Protein AF-0000000066927387 (afdb_homodimer)

Sequence (376 aa):
MTSPAILLDEISKIKARLKNVETTVVNESGNAKDNEKKREGFVVDLKPDLEVAKITDYIFIGSQDVAMNECLLKMNNITHIINVSIDVPNYFPDDFVYLKMKMYDRPDTNLNDYIPFINNFINEAIKTFKNPRIFIHCNAGISRSVSVTIAYLILCCGMSYNEAYEKVKGARKHSRPNDGFLNQLKSLMTSPAILLDEISKIKARLKNVETTVVNESGNAKDNEKKREGFVVDLKPDLEVAKITDYIFIGSQDVAMNECLLKMNNITHIINVSIDVPNYFPDDFVYLKMKMYDRPDTNLNDYIPFINNFINEAIKTFKNPRIFIHCNAGISRSVSVTIAYLILCCGMSYNEAYEKVKGARKHSRPNDGFLNQLKSL

Foldseek 3Di:
DPDPVVVVVVVVVVVVPPPCPPPVPVDPDPPPPPCPVPDDPDPPVPDQWCDFFDLDQAETEFALSVQQPPVSCVVSPAAEEEEQEDPRDNNCPPRHHYDYDDFDQDLPTDCVVPQVVVLVVVVVQVVPPPRHHYYYYYHGRAANSLLSQLLNCCPPVVDASVRSNCSSCVRPVNHDHPPSSSVNSNVD/DPDPVVVVVVVVVVVVPPPCPPPVPVDPDPPPPPPPVPDDPDPPVPDQWCDFFDLDQAETEFALSVQQPPVSCVVSPAAEEEEQEDPRDNNCPPRHHYDYDDFDQDLPTDCVVPLVVVLVVVVVQVVPPPRHHYYYYYHGRAANSLLSQLLNCCPPVVDQSVRSNCSSCVRPVNHDHDPSSSVNSNVD

Organism: Strongyloides stercoralis (NCBI:txid6248)

InterPro domains:
  IPR000340 Dual specificity phosphatase, catalytic domain [PF00782] (59-186)
  IPR000387 Tyrosine-specific protein phosphatases domain [PS50056] (112-172)
  IPR020420 Atypical dual specificity phosphatase, subfamily B [PR01910] (54-70)
  IPR020420 Atypical dual specificity phosphatase, subfamily B [PR01910] (73-87)
  IPR020420 Atypical dual specificity phosphatase, subfamily B [PR01910] (98-107)
  IPR020422 Dual specificity protein phosphatase domain [PS50054] (51-188)
  IPR020422 Dual specificity protein phosphatase domain [SM00195] (51-188)
  IPR029021 Protein-tyrosine phosphatase-like [G3DSA:3.90.190.10] (45-188)
  IPR029021 Protein-tyrosine phosphatase-like [SSF52799] (48-186)

Nearest PDB structures (foldseek):
  4y2e-assembly2_B  TM=9.305E-01  e=3.204E-14  Homo sapiens
  2oud-assembly1_A  TM=9.429E-01  e=9.598E-14  Homo sapiens
  7y4e-assembly2_B  TM=9.341E-01  e=4.235E-13  Homo sapiens
  1zzw-assembly2_B  TM=9.172E-01  e=1.716E-13  Homo sapiens
  2hxp-assembly1_A  TM=9.166E-01  e=4.818E-13  Homo sapiens

Radius of gyration: 23.91 Å; Cα contacts (8 Å, |Δi|>4): 550; chains: 2; bounding box: 62×72×72 Å

pLDDT: mean 82.97, std 27.25, range [26.53, 99.0]

Solvent-accessible surface area (backbone atoms only — not comparable to full-atom values): 21218 Å² total; per-residue (Å²): 132,85,60,77,64,62,59,54,55,54,54,51,55,55,58,63,64,54,68,72,74,68,74,70,77,76,65,84,73,73,73,75,61,81,67,69,78,74,58,78,94,58,78,73,73,82,63,83,50,70,56,75,24,60,67,50,95,38,39,29,39,22,15,40,57,35,63,68,29,64,67,64,38,53,74,66,50,48,44,32,36,39,40,35,23,67,93,63,72,76,73,54,50,69,75,31,38,36,40,32,37,56,44,73,94,47,51,82,50,64,61,78,82,46,44,62,62,51,46,52,51,51,53,46,40,57,72,73,37,96,73,43,19,34,37,30,21,13,64,72,34,26,25,56,28,46,44,53,50,34,48,38,35,29,76,75,67,68,35,50,56,68,58,28,48,50,49,43,32,71,47,33,75,72,48,50,48,47,71,33,47,45,54,54,48,66,68,103,133,86,62,77,65,63,61,54,53,53,56,51,56,57,55,63,65,54,68,71,75,68,75,70,74,76,65,85,74,73,75,74,59,84,69,67,80,72,58,77,96,58,77,72,73,84,65,81,50,69,57,76,24,60,65,50,93,36,39,30,39,23,16,40,57,36,64,67,30,64,68,62,39,53,75,67,50,48,44,31,36,40,39,35,22,67,92,62,73,75,74,54,49,69,76,30,37,36,41,32,37,56,42,72,93,46,50,83,53,64,61,77,80,47,47,64,60,51,46,51,50,50,53,46,39,58,72,73,38,97,72,42,19,35,38,30,20,14,65,73,32,25,24,57,29,45,44,53,49,36,48,39,35,29,75,73,67,69,36,50,55,68,58,28,48,51,49,43,31,72,47,32,76,70,46,50,51,47,70,34,47,44,55,55,49,66,68,102

Structure (mmCIF, N/CA/C/O backbone):
data_AF-0000000066927387-model_v1
#
loop_
_entity.id
_entity.type
_entity.pdbx_description
1 polymer 'protein-serine/threonine phosphatase'
#
loop_
_atom_site.group_PDB
_atom_site.id
_atom_site.type_symbol
_atom_site.label_atom_id
_atom_site.label_alt_id
_atom_site.label_comp_id
_atom_site.label_asym_id
_atom_site.label_entity_id
_atom_site.label_seq_id
_atom_site.pdbx_PDB_ins_code
_atom_site.Cartn_x
_atom_site.Cartn_y
_atom_site.Cartn_z
_atom_site.occupancy
_atom_site.B_iso_or_equiv
_atom_site.auth_seq_id
_atom_site.auth_comp_id
_atom_site.auth_asym_id
_atom_site.auth_atom_id
_atom_site.pdbx_PDB_model_num
ATOM 1 N N . MET A 1 1 ? 33.219 -15.789 10.297 1 28.59 1 MET A N 1
ATOM 2 C CA . MET A 1 1 ? 32.688 -17.125 10.547 1 28.59 1 MET A CA 1
ATOM 3 C C . MET A 1 1 ? 31.578 -17.094 11.586 1 28.59 1 MET A C 1
ATOM 5 O O . MET A 1 1 ? 31.844 -17.016 12.781 1 28.59 1 MET A O 1
ATOM 9 N N . THR A 1 2 ? 30.562 -16.25 11.352 1 36.66 2 THR A N 1
ATOM 10 C CA . THR A 1 2 ? 29.438 -16.016 12.258 1 36.66 2 THR A CA 1
ATOM 11 C C . THR A 1 2 ? 28.734 -17.328 12.602 1 36.66 2 THR A C 1
ATOM 13 O O . THR A 1 2 ? 28.344 -18.094 11.711 1 36.66 2 THR A O 1
ATOM 16 N N . SER A 1 3 ? 28.938 -17.828 13.789 1 40.97 3 SER A N 1
ATOM 17 C CA . SER A 1 3 ? 28.75 -19.188 14.289 1 40.97 3 SER A CA 1
ATOM 18 C C . SER A 1 3 ? 27.297 -19.625 14.227 1 40.97 3 SER A C 1
ATOM 20 O O . SER A 1 3 ? 26.391 -18.797 14.438 1 40.97 3 SER A O 1
ATOM 22 N N . PRO A 1 4 ? 26.984 -20.812 13.594 1 43.34 4 PRO A N 1
ATOM 23 C CA . PRO A 1 4 ? 25.703 -21.516 13.5 1 43.34 4 PRO A CA 1
ATOM 24 C C . PRO A 1 4 ? 24.938 -21.531 14.82 1 43.34 4 PRO A C 1
ATOM 26 O O . PRO A 1 4 ? 23.75 -21.859 14.844 1 43.34 4 PRO A O 1
ATOM 29 N N . ALA A 1 5 ? 25.625 -21.109 15.961 1 45.31 5 ALA A N 1
ATOM 30 C CA . ALA A 1 5 ? 25.031 -21.281 17.297 1 45.31 5 ALA A CA 1
ATOM 31 C C . ALA A 1 5 ? 23.984 -20.203 17.578 1 45.31 5 ALA A C 1
ATOM 33 O O . ALA A 1 5 ? 22.984 -20.469 18.234 1 45.31 5 ALA A O 1
ATOM 34 N N . ILE A 1 6 ? 24.172 -19.016 17.047 1 44.34 6 ILE A N 1
ATOM 35 C CA . ILE A 1 6 ? 23.281 -17.906 17.359 1 44.34 6 ILE A CA 1
ATOM 36 C C . ILE A 1 6 ? 21.938 -18.094 16.641 1 44.34 6 ILE A C 1
ATOM 38 O O . ILE A 1 6 ? 20.891 -17.797 17.203 1 44.34 6 ILE A O 1
ATOM 42 N N . LEU A 1 7 ? 21.969 -18.734 15.453 1 44.75 7 LEU A N 1
ATOM 43 C CA . LEU A 1 7 ? 20.734 -18.938 14.703 1 44.75 7 LEU A CA 1
ATOM 44 C C 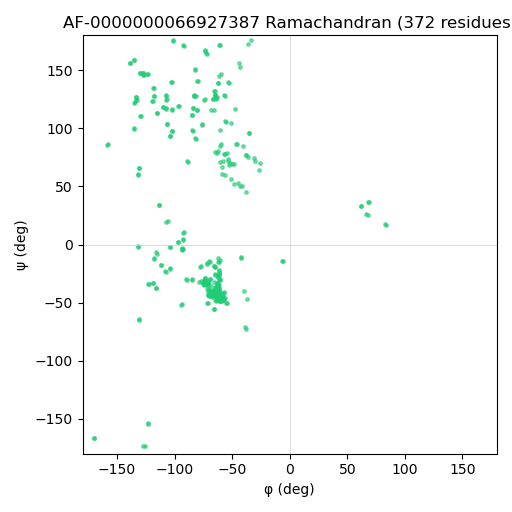. LEU A 1 7 ? 19.844 -19.969 15.375 1 44.75 7 LEU A C 1
ATOM 46 O O . LEU A 1 7 ? 18.625 -19.797 15.461 1 44.75 7 LEU A O 1
ATOM 50 N N . LEU A 1 8 ? 20.484 -20.953 16.016 1 45.84 8 LEU A N 1
ATOM 51 C CA . LEU A 1 8 ? 19.719 -22.016 16.656 1 45.84 8 LEU A CA 1
ATOM 52 C C . LEU A 1 8 ? 19 -21.516 17.906 1 45.84 8 LEU A C 1
ATOM 54 O O . LEU A 1 8 ? 17.859 -21.875 18.156 1 45.84 8 LEU A O 1
ATOM 58 N N . ASP A 1 9 ? 19.672 -20.531 18.562 1 44.88 9 ASP A N 1
ATOM 59 C CA . ASP A 1 9 ? 19.078 -20 19.797 1 44.88 9 ASP A CA 1
ATOM 60 C C . ASP A 1 9 ? 17.859 -19.141 19.484 1 44.88 9 ASP A C 1
ATOM 62 O O . ASP A 1 9 ? 16.859 -19.203 20.219 1 44.88 9 ASP A O 1
ATOM 66 N N . GLU A 1 10 ? 17.891 -18.453 18.359 1 42.41 10 GLU A N 1
ATOM 67 C CA . GLU A 1 10 ? 16.766 -17.578 18.031 1 42.41 10 GLU A CA 1
ATOM 68 C C . GLU A 1 10 ? 15.547 -18.391 17.578 1 42.41 10 GLU A C 1
ATOM 70 O O . GLU A 1 10 ? 14.414 -18.062 17.938 1 42.41 10 GLU A O 1
ATOM 75 N N . ILE A 1 11 ? 15.766 -19.531 16.875 1 43 11 ILE A N 1
ATOM 76 C CA . ILE A 1 11 ? 14.672 -20.422 16.484 1 43 11 ILE A CA 1
ATOM 77 C C . ILE A 1 11 ? 14.039 -21.031 17.734 1 43 11 ILE A C 1
ATOM 79 O O . ILE A 1 11 ? 12.812 -21.125 17.828 1 43 11 ILE A O 1
ATOM 83 N N . SER A 1 12 ? 14.836 -21.25 18.781 1 41.22 12 SER A N 1
ATOM 84 C CA . SER A 1 12 ? 14.297 -21.859 19.984 1 41.22 12 SER A CA 1
ATOM 85 C C . SER A 1 12 ? 13.383 -20.906 20.734 1 41.22 12 SER A C 1
ATOM 87 O O . SER A 1 12 ? 12.352 -21.312 21.281 1 41.22 12 SER A O 1
ATOM 89 N N . LYS A 1 13 ? 13.688 -19.562 20.734 1 41.94 13 LYS A N 1
ATOM 90 C CA . LYS A 1 13 ? 12.859 -18.609 21.469 1 41.94 13 LYS A CA 1
ATOM 91 C C . LYS A 1 13 ? 11.516 -18.406 20.766 1 41.94 13 LYS A C 1
ATOM 93 O O . LYS A 1 13 ? 10.5 -18.203 21.438 1 41.94 13 LYS A O 1
ATOM 98 N N . ILE A 1 14 ? 11.531 -18.5 19.453 1 37.25 14 ILE A N 1
ATOM 99 C CA . ILE A 1 14 ? 10.281 -18.344 18.719 1 37.25 14 ILE A CA 1
ATOM 100 C C . ILE A 1 14 ? 9.398 -19.562 18.938 1 37.25 14 ILE A C 1
ATOM 102 O O . ILE A 1 14 ? 8.188 -19.438 19.141 1 37.25 14 ILE A O 1
ATOM 106 N N . LYS A 1 15 ? 10.031 -20.703 18.984 1 39.28 15 LYS A N 1
ATOM 107 C CA . LYS A 1 15 ? 9.25 -21.891 19.281 1 39.28 15 LYS A CA 1
ATOM 108 C C . LYS A 1 15 ? 8.602 -21.812 20.656 1 39.28 15 LYS A C 1
ATOM 110 O O . LYS A 1 15 ? 7.48 -22.297 20.844 1 39.28 15 LYS A O 1
ATOM 115 N N . ALA A 1 16 ? 9.328 -21.094 21.516 1 35.66 16 ALA A N 1
ATOM 116 C CA . ALA A 1 16 ? 8.82 -21.047 22.891 1 35.66 16 ALA A CA 1
ATOM 117 C C . ALA A 1 16 ? 7.559 -20.203 22.984 1 35.66 16 ALA A C 1
ATOM 119 O O . ALA A 1 16 ? 6.738 -20.391 23.891 1 35.66 16 ALA A O 1
ATOM 120 N N . ARG A 1 17 ? 7.551 -19.188 22.141 1 33.97 17 ARG A N 1
ATOM 121 C CA . ARG A 1 17 ? 6.395 -18.312 22.297 1 33.97 17 ARG A CA 1
ATOM 122 C C . ARG A 1 17 ? 5.152 -18.922 21.656 1 33.97 17 ARG A C 1
ATOM 124 O O . ARG A 1 17 ? 4.066 -18.344 21.734 1 33.97 17 ARG A O 1
ATOM 131 N N . LEU A 1 18 ? 5.418 -19.891 20.734 1 32.28 18 LEU A N 1
ATOM 132 C CA . LEU A 1 18 ? 4.207 -20.531 20.203 1 32.28 18 LEU A CA 1
ATOM 133 C C . LEU A 1 18 ? 3.453 -21.25 21.312 1 32.28 18 LEU A C 1
ATOM 135 O O . LEU A 1 18 ? 3.969 -22.203 21.891 1 32.28 18 LEU A O 1
ATOM 139 N N . LYS A 1 19 ? 2.74 -20.406 22.047 1 30.56 19 LYS A N 1
ATOM 140 C CA . LYS A 1 19 ? 1.803 -20.938 23.031 1 30.56 19 LYS A CA 1
ATOM 141 C C . LYS A 1 19 ? 0.975 -22.078 22.438 1 30.56 19 LYS A C 1
ATOM 143 O O . LYS A 1 19 ? 0.314 -21.906 21.422 1 30.56 19 LYS A O 1
ATOM 148 N N . ASN A 1 20 ? 1.55 -23.281 22.531 1 28.03 20 ASN A N 1
ATOM 149 C CA . ASN A 1 20 ? 0.694 -24.438 22.281 1 28.03 20 ASN A CA 1
ATOM 150 C C . ASN A 1 20 ? -0.613 -24.344 23.062 1 28.03 20 ASN A C 1
ATOM 152 O O . ASN A 1 20 ? -0.605 -24.359 24.297 1 28.03 20 ASN A O 1
ATOM 156 N N . VAL A 1 21 ? -1.431 -23.438 22.672 1 28.47 21 VAL A N 1
ATOM 157 C CA . VAL A 1 21 ? -2.729 -23.562 23.328 1 28.47 21 VAL A CA 1
ATOM 158 C C . VAL A 1 21 ? -3.256 -24.984 23.141 1 28.47 21 VAL A C 1
ATOM 160 O O . VAL A 1 21 ? -3.479 -25.438 22 1 28.47 21 VAL A O 1
ATOM 163 N N . GLU A 1 22 ? -2.588 -25.812 23.859 1 26.92 22 GLU A N 1
ATOM 164 C CA . GLU A 1 22 ? -3.061 -27.188 23.938 1 26.92 22 GLU A CA 1
ATOM 165 C C . GLU A 1 22 ? -4.531 -27.25 24.328 1 26.92 22 GLU A C 1
ATOM 167 O O . GLU A 1 22 ? -4.895 -26.812 25.422 1 26.92 22 GLU A O 1
ATOM 172 N N . THR A 1 23 ? -5.344 -26.828 23.375 1 26.83 23 THR A N 1
ATOM 173 C CA . THR A 1 23 ? -6.742 -27.094 23.688 1 26.83 23 THR A CA 1
ATOM 174 C C . THR A 1 23 ? -6.969 -28.578 23.922 1 26.83 23 THR A C 1
ATOM 176 O O . THR A 1 23 ? -6.754 -29.391 23.016 1 26.83 23 THR A O 1
ATOM 179 N N . THR A 1 24 ? -6.562 -28.922 25.109 1 27.89 24 THR A N 1
ATOM 180 C CA . THR A 1 24 ? -6.75 -30.312 25.547 1 27.89 24 THR A CA 1
ATOM 181 C C . THR A 1 24 ? -8.234 -30.672 25.562 1 27.89 24 THR A C 1
ATOM 183 O O . THR A 1 24 ? -9.008 -30.094 26.328 1 27.89 24 THR A O 1
ATOM 186 N N . VAL A 1 25 ? -8.891 -30.812 24.391 1 29.06 25 VAL A N 1
ATOM 187 C CA . VAL A 1 25 ? -10.219 -31.391 24.5 1 29.06 25 VAL A CA 1
ATOM 188 C C . VAL A 1 25 ? -10.117 -32.781 25.094 1 29.06 25 VAL A C 1
ATOM 190 O O . VAL A 1 25 ? -9.414 -33.656 24.562 1 29.06 25 VAL A O 1
ATOM 193 N N . VAL A 1 26 ? -10.094 -32.781 26.359 1 29.39 26 VAL A N 1
ATOM 194 C CA . VAL A 1 26 ? -10.086 -34 27.141 1 29.39 26 VAL A CA 1
ATOM 195 C C . VAL A 1 26 ? -11.328 -34.844 26.828 1 29.39 26 VAL A C 1
ATOM 197 O O . VAL A 1 26 ? -12.453 -34.406 27.109 1 29.39 26 VAL A O 1
ATOM 200 N N . ASN A 1 27 ? -11.625 -35.344 25.609 1 29.14 27 ASN A N 1
ATOM 201 C CA . ASN A 1 27 ? -12.742 -36.281 25.609 1 29.14 27 ASN A CA 1
ATOM 202 C C . ASN A 1 27 ? -12.445 -37.5 26.469 1 29.14 27 ASN A C 1
ATOM 204 O O . ASN A 1 27 ? -11.297 -37.75 26.828 1 29.14 27 ASN A O 1
ATOM 208 N N . GLU A 1 28 ? -13.555 -38.125 27.219 1 30.91 28 GLU A N 1
ATOM 209 C CA . GLU A 1 28 ? -13.547 -39.281 28.062 1 30.91 28 GLU A CA 1
ATOM 210 C C . GLU A 1 28 ? -12.625 -40.375 27.5 1 30.91 28 GLU A C 1
ATOM 212 O O . GLU A 1 28 ? -11.945 -41.062 28.266 1 30.91 28 GLU A O 1
ATOM 217 N N . SER A 1 29 ? -13.086 -41 26.438 1 30.72 29 SER A N 1
ATOM 218 C CA . SER A 1 29 ? -12.445 -42.281 26.094 1 30.72 29 SER A CA 1
ATOM 219 C C . SER A 1 29 ? -10.992 -42.062 25.688 1 30.72 29 SER A C 1
ATOM 221 O O . SER A 1 29 ? -10.648 -41.031 25.094 1 30.72 29 SER A O 1
ATOM 223 N N . GLY A 1 30 ? -10.023 -42.594 26.438 1 29.92 30 GLY A N 1
ATOM 224 C CA . GLY A 1 30 ? -8.578 -42.5 26.562 1 29.92 30 GLY A CA 1
ATOM 225 C C . GLY A 1 30 ? -7.883 -42.406 25.219 1 29.92 30 GLY A C 1
ATOM 226 O O . GLY A 1 30 ? -6.652 -42.312 25.156 1 29.92 30 GLY A O 1
ATOM 227 N N . ASN A 1 31 ? -8.391 -43.188 24.25 1 29.53 31 ASN A N 1
ATOM 228 C CA . ASN A 1 31 ? -7.438 -43.312 23.156 1 29.53 31 ASN A CA 1
ATOM 229 C C . ASN A 1 31 ? -7.109 -41.969 22.516 1 29.53 31 ASN A C 1
ATOM 231 O O . ASN A 1 31 ? -8.008 -41.188 22.234 1 29.53 31 ASN A O 1
ATOM 235 N N . ALA A 1 32 ? -5.965 -41.469 22.969 1 30.97 32 ALA A N 1
ATOM 236 C CA . ALA A 1 32 ? -5.34 -40.25 22.469 1 30.97 32 ALA A CA 1
ATOM 237 C C . ALA A 1 32 ? -5.508 -40.125 20.953 1 30.97 32 ALA A C 1
ATOM 239 O O . ALA A 1 32 ? -4.852 -40.875 20.203 1 30.97 32 ALA A O 1
ATOM 240 N N . LYS A 1 33 ? -6.727 -40.375 20.438 1 29.06 33 LYS A N 1
ATOM 241 C CA . LYS A 1 33 ? -6.66 -40.219 18.984 1 29.06 33 LYS A CA 1
ATOM 242 C C . LYS A 1 33 ? -6.027 -38.875 18.609 1 29.06 33 LYS A C 1
ATOM 244 O O . LYS A 1 33 ? -6.254 -37.875 19.281 1 29.06 33 LYS A O 1
ATOM 249 N N . ASP A 1 34 ? -4.727 -39 18.156 1 32.84 34 ASP A N 1
ATOM 250 C CA . ASP A 1 34 ? -4.051 -37.906 17.469 1 32.84 34 ASP A CA 1
ATOM 251 C C . ASP A 1 34 ? -5.055 -37 16.766 1 32.84 34 ASP A C 1
ATOM 253 O O . ASP A 1 34 ? -5.727 -37.438 15.82 1 32.84 34 ASP A O 1
ATOM 257 N N . ASN A 1 35 ? -5.871 -36.375 17.562 1 31.08 35 ASN A N 1
ATOM 258 C CA . ASN A 1 35 ? -6.887 -35.438 17.047 1 31.08 35 ASN A CA 1
ATOM 259 C C . ASN A 1 35 ? -6.277 -34.406 16.109 1 31.08 35 ASN A C 1
ATOM 261 O O . ASN A 1 35 ? -5.672 -33.438 16.578 1 31.08 35 ASN A O 1
ATOM 265 N N . GLU A 1 36 ? -5.605 -34.906 15.055 1 31.47 36 GLU A N 1
ATOM 266 C CA . GLU A 1 36 ? -5.551 -33.938 13.977 1 31.47 36 GLU A CA 1
ATOM 267 C C . GLU A 1 36 ? -6.863 -33.156 13.867 1 31.47 36 GLU A C 1
ATOM 269 O O . GLU A 1 36 ? -7.93 -33.75 13.703 1 31.47 36 GLU A O 1
ATOM 274 N N . LYS A 1 37 ? -7.156 -32.219 14.672 1 31.06 37 LYS A N 1
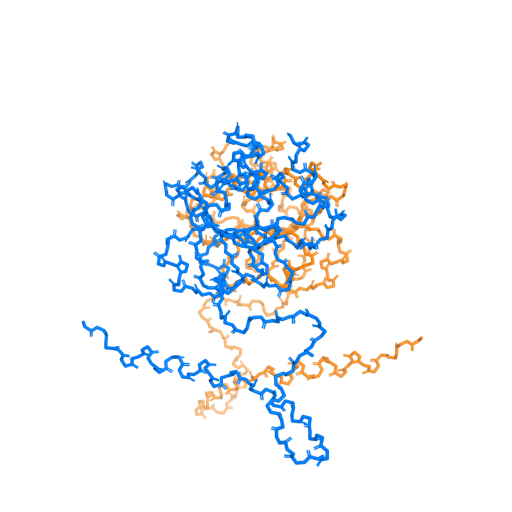ATOM 275 C CA . LYS A 1 37 ? -8.32 -31.344 14.508 1 31.06 37 LYS A CA 1
ATOM 276 C C . LYS A 1 37 ? -8.672 -31.172 13.031 1 31.06 37 LYS A C 1
ATOM 278 O O . LYS A 1 37 ? -7.883 -30.609 12.266 1 31.06 37 LYS A O 1
ATOM 283 N N . LYS A 1 38 ? -9.211 -32.156 12.367 1 29.36 38 LYS A N 1
ATOM 284 C CA . LYS A 1 38 ? -10.016 -31.984 11.156 1 29.36 38 LYS A CA 1
ATOM 285 C C . LYS A 1 38 ? -10.953 -30.781 11.297 1 29.36 38 LYS A C 1
ATOM 287 O O . LYS A 1 38 ? -12.047 -30.906 11.852 1 29.36 38 LYS A O 1
ATOM 292 N N . ARG A 1 39 ? -10.75 -29.594 11.641 1 33.72 39 ARG A N 1
ATOM 293 C CA . ARG A 1 39 ? -11.758 -28.562 11.414 1 33.72 39 ARG A CA 1
ATOM 294 C C . ARG A 1 39 ? -12.492 -28.797 10.094 1 33.72 39 ARG A C 1
ATOM 296 O O . ARG A 1 39 ? -12.008 -29.531 9.227 1 33.72 39 ARG A O 1
ATOM 303 N N . GLU A 1 40 ? -13.656 -28.016 9.703 1 33.81 40 GLU A N 1
ATOM 304 C CA . GLU A 1 40 ? -14.5 -28.359 8.555 1 33.81 40 GLU A CA 1
ATOM 305 C C . GLU A 1 40 ? -13.664 -28.734 7.344 1 33.81 40 GLU A C 1
ATOM 307 O O . GLU A 1 40 ? -12.492 -28.344 7.242 1 33.81 40 GLU A O 1
ATOM 312 N N . GLY A 1 41 ? -13.922 -29.469 6.285 1 35.09 41 GLY A N 1
ATOM 313 C CA . GLY A 1 41 ? -13.531 -30.016 4.992 1 35.09 41 GLY A CA 1
ATOM 314 C C . GLY A 1 41 ? -12.211 -29.469 4.488 1 35.09 41 GLY A C 1
ATOM 315 O O . GLY A 1 41 ? -11.883 -29.594 3.307 1 35.09 41 GLY A O 1
ATOM 316 N N . PHE A 1 42 ? -11.734 -28.391 5.098 1 38.72 42 PHE A N 1
ATOM 317 C CA . PHE A 1 42 ? -10.492 -27.875 4.539 1 38.72 42 PHE A CA 1
ATOM 318 C C . PHE A 1 42 ? -9.297 -28.656 5.074 1 38.72 42 PHE A C 1
ATOM 320 O O . PHE A 1 42 ? -9.172 -28.844 6.285 1 38.72 42 PHE A O 1
ATOM 327 N N . VAL A 1 43 ? -8.836 -29.641 4.531 1 36.12 43 VAL A N 1
ATOM 328 C CA . VAL A 1 43 ? -7.5 -30.188 4.719 1 36.12 43 VAL A CA 1
ATOM 329 C C . VAL A 1 43 ? -6.484 -29.062 4.863 1 36.12 43 VAL A C 1
ATOM 331 O O . VAL A 1 43 ? -6.254 -28.297 3.92 1 36.12 43 VAL A O 1
ATOM 334 N N . VAL A 1 44 ? -6.457 -28.469 6.023 1 44.28 44 VAL A N 1
ATOM 335 C CA . VAL A 1 44 ? -5.336 -27.547 6.215 1 44.28 44 VAL A CA 1
ATOM 336 C C . VAL A 1 44 ? -4.02 -28.281 6 1 44.28 44 VAL A C 1
ATOM 338 O O . VAL A 1 44 ? -3.746 -29.281 6.668 1 44.28 44 VAL A O 1
ATOM 341 N N . ASP A 1 45 ? -3.539 -28.578 4.828 1 48.5 45 ASP A N 1
ATOM 342 C CA . ASP A 1 45 ? -2.166 -29.016 4.59 1 48.5 45 ASP A CA 1
ATOM 343 C C . ASP A 1 45 ? -1.193 -28.312 5.531 1 48.5 45 ASP A C 1
ATOM 345 O O . ASP A 1 45 ? -1.06 -27.078 5.496 1 48.5 45 ASP A O 1
ATOM 349 N N . LEU A 1 46 ? -0.818 -28.953 6.684 1 61.28 46 LEU A N 1
ATOM 350 C CA . LEU A 1 46 ? 0.015 -28.484 7.785 1 61.28 46 LEU A CA 1
ATOM 351 C C . LEU A 1 46 ? 1.429 -28.172 7.305 1 61.28 46 LEU A C 1
ATOM 353 O O . LEU A 1 46 ? 2.258 -27.672 8.078 1 61.28 46 LEU A O 1
ATOM 357 N N . LYS A 1 47 ? 1.804 -28.562 6.082 1 80.31 47 LYS A N 1
ATOM 358 C CA . LYS A 1 47 ? 3.17 -28.219 5.703 1 80.31 47 LYS A CA 1
ATOM 359 C C . LYS A 1 47 ? 3.248 -26.781 5.188 1 80.31 47 LYS A C 1
ATOM 361 O O . LYS A 1 47 ? 2.436 -26.375 4.359 1 80.31 47 LYS A O 1
ATOM 366 N N . PRO A 1 48 ? 4.191 -26.125 5.809 1 91.81 48 PRO A N 1
ATOM 367 C CA . PRO A 1 48 ? 4.344 -24.75 5.32 1 91.81 48 PRO A CA 1
ATOM 368 C C . PRO A 1 48 ? 4.625 -24.688 3.82 1 91.81 48 PRO A C 1
ATOM 370 O O . PRO A 1 48 ? 5.332 -25.531 3.285 1 91.81 48 PRO A O 1
ATOM 373 N N . ASP A 1 49 ? 3.896 -23.906 3.053 1 97.06 49 ASP A N 1
ATOM 374 C CA . ASP A 1 49 ? 4.16 -23.609 1.647 1 97.06 49 ASP A CA 1
ATOM 375 C C . ASP A 1 49 ? 5.156 -22.469 1.503 1 97.06 49 ASP A C 1
ATOM 377 O O . ASP A 1 49 ? 4.777 -21.297 1.573 1 97.06 49 ASP A O 1
ATOM 381 N N . LEU A 1 50 ? 6.398 -22.75 1.284 1 97.25 50 LEU A N 1
ATOM 382 C CA . LEU A 1 50 ? 7.453 -21.75 1.24 1 97.25 50 LEU A CA 1
ATOM 383 C C . LEU A 1 50 ? 7.934 -21.516 -0.19 1 97.25 50 LEU A C 1
ATOM 385 O O . LEU A 1 50 ? 9.039 -21.016 -0.408 1 97.25 50 LEU A O 1
ATOM 389 N N . GLU A 1 51 ? 7.059 -21.922 -1.088 1 97.88 51 GLU A N 1
ATOM 390 C CA . GLU A 1 51 ? 7.41 -21.719 -2.49 1 97.88 51 GLU A CA 1
ATOM 391 C C . GLU A 1 51 ? 7.293 -20.25 -2.883 1 97.88 51 GLU A C 1
ATOM 393 O O . GLU A 1 51 ? 6.25 -19.625 -2.68 1 97.88 51 GLU A O 1
ATOM 398 N N . VAL A 1 52 ? 8.375 -19.719 -3.408 1 98.69 52 VAL A N 1
ATOM 399 C CA . VAL A 1 52 ? 8.383 -18.422 -4.062 1 98.69 52 VAL A CA 1
ATOM 400 C C . VAL A 1 52 ? 8.391 -18.594 -5.578 1 98.69 52 VAL A C 1
ATOM 402 O O . VAL A 1 52 ? 9.445 -18.812 -6.18 1 98.69 52 VAL A O 1
ATOM 405 N N . ALA A 1 53 ? 7.258 -18.516 -6.215 1 98.88 53 ALA A N 1
ATOM 406 C CA . ALA A 1 53 ? 7.133 -18.812 -7.641 1 98.88 53 ALA A CA 1
ATOM 407 C C . ALA A 1 53 ? 7.492 -17.594 -8.492 1 98.88 53 ALA A C 1
ATOM 409 O O . ALA A 1 53 ? 6.848 -16.547 -8.398 1 98.88 53 ALA A O 1
ATOM 410 N N . LYS A 1 54 ? 8.516 -17.734 -9.273 1 98.88 54 LYS A N 1
ATOM 411 C CA . LYS A 1 54 ? 8.922 -16.656 -10.18 1 98.88 54 LYS A 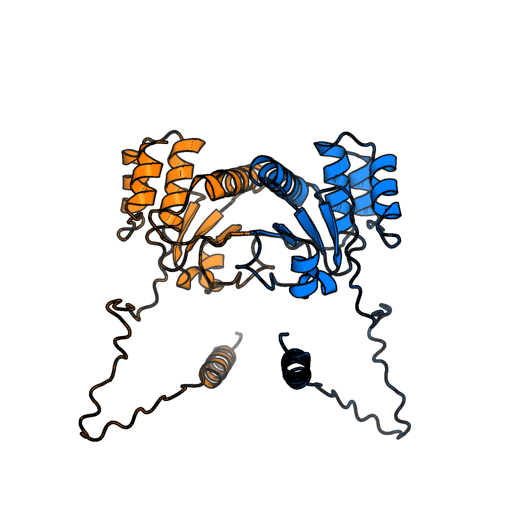CA 1
ATOM 412 C C . LYS A 1 54 ? 8.062 -16.656 -11.438 1 98.88 54 LYS A C 1
ATOM 414 O O . LYS A 1 54 ? 8.109 -17.609 -12.227 1 98.88 54 LYS A O 1
ATOM 419 N N . ILE A 1 55 ? 7.309 -15.633 -11.648 1 98.88 55 ILE A N 1
ATOM 420 C CA . ILE A 1 55 ? 6.438 -15.516 -12.812 1 98.88 55 ILE A CA 1
ATOM 421 C C . ILE A 1 55 ? 7.16 -14.75 -13.922 1 98.88 55 ILE A C 1
ATOM 423 O O . ILE A 1 55 ? 7.113 -15.148 -15.094 1 98.88 55 ILE A O 1
ATOM 427 N N . THR A 1 56 ? 7.664 -13.625 -13.586 1 98.56 56 THR A N 1
ATOM 428 C CA . THR A 1 56 ? 8.547 -12.812 -14.414 1 98.56 56 THR A CA 1
ATOM 429 C C . THR A 1 56 ? 9.836 -12.477 -13.664 1 98.56 56 THR A C 1
ATO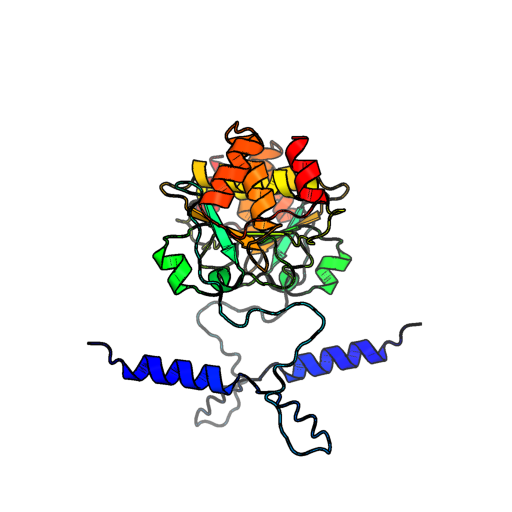M 431 O O . THR A 1 56 ? 10.031 -12.914 -12.531 1 98.56 56 THR A O 1
ATOM 434 N N . ASP A 1 57 ? 10.625 -11.648 -14.281 1 98 57 ASP A N 1
ATOM 435 C CA . ASP A 1 57 ? 11.875 -11.266 -13.625 1 98 57 ASP A CA 1
ATOM 436 C C . ASP A 1 57 ? 11.602 -10.383 -12.406 1 98 57 ASP A C 1
ATOM 438 O O . ASP A 1 57 ? 12.469 -10.211 -11.555 1 98 57 ASP A O 1
ATOM 442 N N . TYR A 1 58 ? 10.359 -9.859 -12.328 1 98.69 58 TYR A N 1
ATOM 443 C CA . TYR A 1 58 ? 10.125 -8.922 -11.234 1 98.69 58 TYR A CA 1
ATOM 444 C C . TYR A 1 58 ? 8.844 -9.266 -10.484 1 98.69 58 TYR A C 1
ATOM 446 O O . TYR A 1 58 ? 8.484 -8.586 -9.516 1 98.69 58 TYR A O 1
ATOM 454 N N . ILE A 1 59 ? 8.094 -10.328 -10.922 1 98.94 59 ILE A N 1
ATOM 455 C CA . ILE A 1 59 ? 6.863 -10.695 -10.227 1 98.94 59 ILE A CA 1
ATOM 456 C C . ILE A 1 59 ? 6.992 -12.109 -9.664 1 98.94 59 ILE A C 1
ATOM 458 O O . ILE A 1 59 ? 7.34 -13.047 -10.398 1 98.94 59 ILE A O 1
ATOM 462 N N . PHE A 1 60 ? 6.73 -12.227 -8.43 1 98.94 60 PHE A N 1
ATOM 463 C CA . PHE A 1 60 ? 6.75 -13.492 -7.707 1 98.94 60 PHE A CA 1
ATOM 464 C C . PHE A 1 60 ? 5.434 -13.719 -6.973 1 98.94 60 PHE A C 1
ATOM 466 O O . PHE A 1 60 ? 4.832 -12.766 -6.465 1 98.94 60 PHE A O 1
ATOM 473 N N . ILE A 1 61 ? 5.02 -15.008 -6.891 1 98.88 61 ILE A N 1
ATOM 474 C CA . ILE A 1 61 ? 3.777 -15.359 -6.207 1 98.88 61 ILE A CA 1
ATOM 475 C C . ILE A 1 61 ? 4.062 -16.375 -5.109 1 98.88 61 ILE A C 1
ATOM 477 O O . ILE A 1 61 ? 4.941 -17.234 -5.254 1 98.88 61 ILE A O 1
ATOM 481 N N . GLY A 1 62 ? 3.318 -16.281 -4.07 1 98.69 62 GLY A N 1
ATOM 482 C CA . GLY A 1 62 ? 3.379 -17.297 -3.027 1 98.69 62 GLY A CA 1
ATOM 483 C C . GLY A 1 62 ? 2.27 -17.156 -2.002 1 98.69 62 GLY A C 1
ATOM 484 O O . GLY A 1 62 ? 1.283 -16.453 -2.234 1 98.69 62 GLY A O 1
ATOM 485 N N . SER A 1 63 ? 2.432 -17.859 -0.904 1 98.69 63 SER A N 1
ATOM 486 C CA . SER A 1 63 ? 1.444 -17.906 0.17 1 98.69 63 SER A CA 1
ATOM 487 C C . SER A 1 63 ? 1.855 -17 1.327 1 98.69 63 SER A C 1
ATOM 489 O O . SER A 1 63 ? 2.93 -16.391 1.299 1 98.69 63 SER A O 1
ATOM 491 N N . GLN A 1 64 ? 0.942 -16.922 2.285 1 98.62 64 GLN A N 1
ATOM 492 C CA . GLN A 1 64 ? 1.216 -16.156 3.498 1 98.62 64 GLN A CA 1
ATOM 493 C C . GLN A 1 64 ? 2.42 -16.734 4.242 1 98.62 64 GLN A C 1
ATOM 495 O O . GLN A 1 64 ? 3.082 -16.016 5 1 98.62 64 GLN A O 1
ATOM 500 N N . ASP A 1 65 ? 2.715 -18.016 4.051 1 98.5 65 ASP A N 1
ATOM 501 C CA . ASP A 1 65 ? 3.861 -18.641 4.715 1 98.5 65 ASP A CA 1
ATOM 502 C C . ASP A 1 65 ? 5.168 -17.984 4.266 1 98.5 65 ASP A C 1
ATOM 504 O O . ASP A 1 65 ? 6.082 -17.797 5.074 1 98.5 65 ASP A O 1
ATOM 508 N N . VAL A 1 66 ? 5.262 -17.688 3.012 1 98.62 66 VAL A N 1
ATOM 509 C CA . VAL A 1 66 ? 6.422 -16.953 2.506 1 98.62 66 VAL A CA 1
ATOM 510 C C . VAL A 1 66 ? 6.418 -15.531 3.057 1 98.62 66 VAL A C 1
ATOM 512 O O . VAL A 1 66 ? 7.457 -15.023 3.482 1 98.62 66 VAL A O 1
ATOM 515 N N . ALA A 1 67 ? 5.254 -14.898 3.109 1 98.75 67 ALA A N 1
ATOM 516 C CA . ALA A 1 67 ? 5.102 -13.5 3.504 1 98.75 67 ALA A CA 1
ATOM 517 C C . ALA A 1 67 ? 5.59 -13.281 4.934 1 98.75 67 ALA A C 1
ATOM 519 O O . ALA A 1 67 ? 5.984 -12.172 5.297 1 98.75 67 ALA A O 1
ATOM 520 N N . MET A 1 68 ? 5.551 -14.273 5.727 1 98.38 68 MET A N 1
ATOM 521 C CA . MET A 1 68 ? 5.957 -14.102 7.121 1 98.38 68 MET A CA 1
ATOM 522 C C . MET A 1 68 ? 7.406 -14.539 7.324 1 98.38 68 MET A C 1
ATOM 524 O O . MET A 1 68 ? 7.902 -14.539 8.445 1 98.38 68 MET A O 1
ATOM 528 N N . ASN A 1 69 ? 8.102 -14.953 6.273 1 98.56 69 ASN A N 1
ATOM 529 C CA . ASN A 1 69 ? 9.484 -15.406 6.332 1 98.56 69 ASN A CA 1
ATOM 530 C C . ASN A 1 69 ? 10.445 -14.352 5.785 1 98.56 69 ASN A C 1
ATOM 532 O O . ASN A 1 69 ? 10.734 -14.336 4.59 1 98.56 69 ASN A O 1
ATOM 536 N N . GLU A 1 70 ? 10.953 -13.562 6.656 1 98.25 70 GLU A N 1
ATOM 537 C CA . GLU A 1 70 ? 11.797 -12.438 6.266 1 98.25 70 GLU A CA 1
ATOM 538 C C . GLU A 1 70 ? 13.039 -12.906 5.512 1 98.25 70 GLU A C 1
ATOM 540 O O . GLU A 1 70 ? 13.422 -12.312 4.504 1 98.25 70 GLU A O 1
ATOM 545 N N . CYS A 1 71 ? 13.672 -13.93 6.012 1 98.38 71 CYS A N 1
ATOM 546 C CA . CYS A 1 71 ? 14.883 -14.461 5.395 1 98.38 71 CYS A CA 1
ATOM 547 C C . CYS A 1 71 ? 14.625 -14.883 3.955 1 98.38 71 CYS A C 1
ATOM 549 O O . CYS A 1 71 ? 15.391 -14.539 3.055 1 98.38 71 CYS A O 1
ATOM 551 N N . LEU A 1 72 ? 13.547 -15.617 3.783 1 98.44 72 LEU A N 1
ATOM 552 C CA . LEU A 1 72 ? 13.188 -16.094 2.449 1 98.44 72 LEU A CA 1
ATOM 553 C C . LEU A 1 72 ? 12.922 -14.914 1.511 1 98.44 72 LEU A C 1
ATOM 555 O O . LEU A 1 72 ? 13.352 -14.93 0.355 1 98.44 72 LEU A O 1
ATOM 559 N N . LEU A 1 73 ? 12.227 -13.891 1.956 1 98.88 73 LEU A N 1
ATOM 560 C CA . LEU A 1 73 ? 11.945 -12.695 1.165 1 98.88 73 LEU A CA 1
ATOM 561 C C . LEU A 1 73 ? 13.242 -11.984 0.791 1 98.88 73 LEU A C 1
ATOM 563 O O . LEU A 1 73 ? 13.43 -11.602 -0.366 1 98.88 73 LEU A O 1
ATOM 567 N N . LYS A 1 74 ? 14.125 -11.844 1.707 1 98.56 74 LYS A N 1
ATOM 568 C CA . LYS A 1 74 ? 15.383 -11.141 1.475 1 98.56 74 LYS A CA 1
ATOM 569 C C . LYS A 1 74 ? 16.297 -11.945 0.555 1 98.56 74 LYS A C 1
ATOM 571 O O . LYS A 1 74 ? 16.984 -11.375 -0.293 1 98.56 74 LYS A O 1
ATOM 576 N N . MET A 1 75 ? 16.297 -13.273 0.746 1 98.38 75 MET A N 1
ATOM 577 C CA . MET A 1 75 ? 17.094 -14.141 -0.114 1 98.38 75 MET A CA 1
ATOM 578 C C . MET A 1 75 ? 16.656 -14.008 -1.571 1 98.38 75 MET A C 1
ATOM 580 O O . MET A 1 75 ? 17.469 -14.172 -2.48 1 98.38 75 MET A O 1
ATOM 584 N N . ASN A 1 76 ? 15.438 -13.727 -1.766 1 98.62 76 ASN A N 1
ATOM 585 C CA . ASN A 1 76 ? 14.914 -13.547 -3.119 1 98.62 76 ASN A CA 1
ATOM 586 C C . ASN A 1 76 ? 14.961 -12.086 -3.545 1 98.62 76 ASN A C 1
ATOM 588 O O . ASN A 1 76 ? 14.414 -11.719 -4.586 1 98.62 76 ASN A O 1
ATOM 592 N N . ASN A 1 77 ? 15.508 -11.172 -2.748 1 98.62 77 ASN A N 1
ATOM 593 C CA . ASN A 1 77 ? 15.719 -9.758 -3.031 1 98.62 77 ASN A CA 1
ATOM 594 C C . ASN A 1 77 ? 14.398 -9.031 -3.264 1 98.62 77 ASN A C 1
ATOM 596 O O . ASN A 1 77 ? 14.312 -8.148 -4.121 1 98.62 77 ASN A O 1
ATOM 600 N N . ILE A 1 78 ? 13.391 -9.477 -2.564 1 98.88 78 ILE A N 1
ATOM 601 C CA . ILE A 1 78 ? 12.094 -8.812 -2.682 1 98.88 78 ILE A CA 1
ATOM 602 C C . ILE A 1 78 ? 12.211 -7.367 -2.211 1 98.88 78 ILE A C 1
ATOM 604 O O . ILE A 1 78 ? 12.852 -7.086 -1.193 1 98.88 78 ILE A O 1
ATOM 608 N N . THR A 1 79 ? 11.555 -6.469 -2.941 1 98.81 79 THR A N 1
ATOM 609 C CA . THR A 1 79 ? 11.586 -5.055 -2.594 1 98.81 79 THR A CA 1
ATOM 610 C C . THR A 1 79 ? 10.188 -4.543 -2.277 1 98.81 79 THR A C 1
ATOM 612 O O . THR A 1 79 ? 10.023 -3.594 -1.508 1 98.81 79 THR A O 1
ATOM 615 N N . HIS A 1 80 ? 9.211 -5.109 -2.951 1 98.94 80 HIS A N 1
ATOM 616 C CA . HIS A 1 80 ? 7.809 -4.719 -2.822 1 98.94 80 HIS A CA 1
ATOM 617 C C . HIS A 1 80 ? 6.926 -5.926 -2.537 1 98.94 80 HIS A C 1
ATOM 619 O O . HIS A 1 80 ? 7.188 -7.023 -3.035 1 98.94 80 HIS A O 1
ATOM 625 N N . ILE A 1 81 ? 5.848 -5.672 -1.764 1 99 81 ILE A N 1
ATOM 626 C CA . ILE A 1 81 ? 4.91 -6.746 -1.464 1 99 81 ILE A CA 1
ATOM 627 C C . ILE A 1 81 ? 3.479 -6.254 -1.67 1 99 81 ILE A C 1
ATOM 629 O O . ILE A 1 81 ? 3.111 -5.176 -1.193 1 99 81 ILE A O 1
ATOM 633 N N . ILE A 1 82 ? 2.754 -6.969 -2.43 1 99 82 ILE A N 1
ATOM 634 C CA . ILE A 1 82 ? 1.311 -6.797 -2.557 1 99 82 ILE A CA 1
ATOM 635 C C . ILE A 1 82 ? 0.587 -7.879 -1.762 1 99 82 ILE A C 1
ATOM 637 O O . ILE A 1 82 ? 0.76 -9.07 -2.025 1 99 82 ILE A O 1
ATOM 641 N N . ASN A 1 83 ? -0.14 -7.457 -0.759 1 98.94 83 ASN A N 1
ATOM 642 C CA . ASN A 1 83 ? -0.873 -8.312 0.164 1 98.94 83 ASN A CA 1
ATOM 643 C C . ASN A 1 83 ? -2.375 -8.258 -0.094 1 98.94 83 ASN A C 1
ATOM 645 O O . ASN A 1 83 ? -3.043 -7.301 0.295 1 98.94 83 ASN A O 1
ATOM 649 N N . VAL A 1 84 ? -2.908 -9.312 -0.74 1 98.94 84 VAL A N 1
ATOM 650 C CA . VAL A 1 84 ? -4.336 -9.352 -1.033 1 98.94 84 VAL A CA 1
ATOM 651 C C . VAL A 1 84 ? -5 -10.469 -0.229 1 98.94 84 VAL A C 1
ATOM 653 O O . VAL A 1 84 ? -5.941 -11.109 -0.701 1 98.94 84 VAL A O 1
ATOM 656 N N . SER A 1 85 ? -4.52 -10.711 0.943 1 98.81 85 SER A N 1
ATOM 657 C CA . SER A 1 85 ? -5.023 -11.75 1.835 1 98.81 85 SER A CA 1
ATOM 658 C C . SER A 1 85 ? -6.09 -11.203 2.775 1 98.81 85 SER A C 1
ATOM 660 O O . SER A 1 85 ? -6.391 -10.008 2.75 1 98.81 85 SER A O 1
ATOM 662 N N . ILE A 1 86 ? -6.688 -12.117 3.449 1 98.31 86 ILE A N 1
ATOM 663 C CA . ILE A 1 86 ? -7.547 -11.805 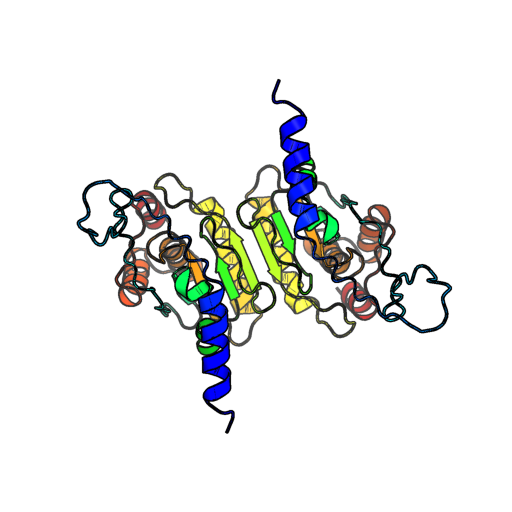4.586 1 98.31 86 ILE A CA 1
ATOM 664 C C . ILE A 1 86 ? -6.848 -12.203 5.887 1 98.31 86 ILE A C 1
ATOM 666 O O . ILE A 1 86 ? -6.316 -13.312 6 1 98.31 86 ILE A O 1
ATOM 670 N N . ASP A 1 87 ? -6.762 -11.25 6.863 1 97.06 87 ASP A N 1
ATOM 671 C CA . ASP A 1 87 ? -6.297 -11.5 8.227 1 97.06 87 ASP A CA 1
ATOM 672 C C . ASP A 1 87 ? -4.812 -11.844 8.242 1 97.06 87 ASP A C 1
ATOM 674 O O . ASP A 1 87 ? -4.367 -12.648 9.062 1 97.06 87 ASP A O 1
ATOM 678 N N . VAL A 1 88 ? -4.062 -11.422 7.293 1 98 88 VAL A N 1
ATOM 679 C CA . VAL A 1 88 ? -2.609 -11.539 7.273 1 98 88 VAL A CA 1
ATOM 680 C C . VAL A 1 88 ? -1.975 -10.148 7.32 1 98 88 VAL A C 1
ATOM 682 O O . VAL A 1 88 ? -2.15 -9.352 6.398 1 98 88 VAL A O 1
ATOM 685 N N . PRO A 1 89 ? -1.321 -9.781 8.305 1 97.44 89 PRO A N 1
ATOM 686 C CA . PRO A 1 89 ? -0.715 -8.453 8.398 1 97.44 89 PRO A CA 1
ATOM 687 C C . PRO A 1 89 ? 0.517 -8.305 7.508 1 97.44 89 PRO A C 1
ATOM 689 O O . PRO A 1 89 ? 0.968 -9.273 6.902 1 97.44 89 PRO A O 1
ATOM 692 N N . ASN A 1 90 ? 0.96 -7.047 7.332 1 98.31 90 ASN A N 1
ATOM 693 C CA . ASN A 1 90 ? 2.297 -6.816 6.797 1 98.31 90 ASN A CA 1
ATOM 694 C C . ASN A 1 90 ? 3.373 -7.066 7.852 1 98.31 90 ASN A C 1
ATOM 696 O O . ASN A 1 90 ? 3.613 -6.223 8.711 1 98.31 90 ASN A O 1
ATOM 700 N N . TYR A 1 91 ? 4.016 -8.156 7.758 1 98.19 91 TYR A N 1
ATOM 701 C CA . TYR A 1 91 ? 4.887 -8.625 8.828 1 98.19 91 TYR A CA 1
ATOM 702 C C . TYR A 1 91 ? 6.125 -7.75 8.953 1 98.19 91 TYR A C 1
ATOM 704 O O . TYR A 1 91 ? 6.68 -7.602 10.039 1 98.19 91 TYR A O 1
ATOM 712 N N . PHE A 1 92 ? 6.566 -7.172 7.887 1 98.31 92 PHE A N 1
ATOM 713 C CA . PHE A 1 92 ? 7.812 -6.418 7.871 1 98.31 92 PHE A CA 1
ATOM 714 C C . PHE A 1 92 ? 7.617 -5.059 7.211 1 98.31 92 PHE A C 1
ATOM 716 O O . PHE A 1 92 ? 8.289 -4.738 6.227 1 98.31 92 PHE A O 1
ATOM 723 N N . PRO A 1 93 ? 6.703 -4.207 7.777 1 97.25 93 PRO A N 1
ATOM 724 C CA . PRO A 1 93 ? 6.262 -2.977 7.117 1 97.25 93 PRO A CA 1
ATOM 725 C C . PRO A 1 93 ? 7.406 -1.99 6.883 1 97.25 93 PRO A C 1
ATOM 727 O O . PRO A 1 93 ? 7.281 -1.086 6.055 1 97.25 93 PRO A O 1
ATOM 730 N N . ASP A 1 94 ? 8.547 -2.139 7.508 1 97.5 94 ASP A N 1
ATOM 731 C CA . ASP A 1 94 ? 9.625 -1.167 7.359 1 97.5 94 ASP A CA 1
ATOM 732 C C . ASP A 1 94 ? 10.727 -1.708 6.449 1 97.5 94 ASP A C 1
ATOM 734 O O . ASP A 1 94 ? 11.672 -0.99 6.117 1 97.5 94 ASP A O 1
ATOM 738 N N . ASP A 1 95 ? 10.555 -2.959 5.977 1 98.12 95 ASP A N 1
ATOM 739 C CA . ASP A 1 95 ? 11.617 -3.578 5.188 1 98.12 95 ASP A CA 1
ATOM 740 C C . ASP A 1 95 ? 11.266 -3.594 3.703 1 98.12 95 ASP A C 1
ATOM 742 O O . ASP A 1 95 ? 12.141 -3.752 2.852 1 98.12 95 ASP A O 1
ATOM 746 N N . PHE A 1 96 ? 9.984 -3.467 3.42 1 98.62 96 PHE A N 1
ATOM 747 C CA . PHE A 1 96 ? 9.469 -3.523 2.055 1 98.62 96 PHE A CA 1
ATOM 748 C C . PHE A 1 96 ? 8.453 -2.416 1.814 1 98.62 96 PHE A C 1
ATOM 750 O O . PHE A 1 96 ? 7.93 -1.829 2.764 1 98.62 96 PHE A O 1
ATOM 757 N N . VAL A 1 97 ? 8.25 -2.082 0.583 1 98.75 97 VAL A N 1
ATOM 758 C CA . VAL A 1 97 ? 7.117 -1.238 0.218 1 98.75 97 VAL A CA 1
ATOM 759 C C . VAL A 1 97 ? 5.859 -2.094 0.067 1 98.75 97 VAL A C 1
ATOM 761 O O . VAL A 1 97 ? 5.863 -3.09 -0.661 1 98.75 97 VAL A O 1
ATOM 764 N N . TYR A 1 98 ? 4.758 -1.679 0.78 1 98.88 98 TYR A N 1
ATOM 765 C CA . TYR A 1 98 ? 3.594 -2.553 0.836 1 98.88 98 TYR A CA 1
ATOM 766 C C . TYR A 1 98 ? 2.377 -1.879 0.213 1 98.88 98 TYR A C 1
ATOM 768 O O . TYR A 1 98 ? 2.135 -0.69 0.437 1 98.88 98 TYR A O 1
ATOM 776 N N . LEU A 1 99 ? 1.691 -2.617 -0.582 1 98.94 99 LEU A N 1
ATOM 777 C CA . LEU A 1 99 ? 0.28 -2.4 -0.88 1 98.94 99 LEU A CA 1
ATOM 778 C C . LEU A 1 99 ? -0.581 -3.496 -0.261 1 98.94 99 LEU A C 1
ATOM 780 O O . LEU A 1 99 ? -0.374 -4.68 -0.531 1 98.94 99 LEU A O 1
ATOM 784 N N . LYS A 1 100 ? -1.464 -3.127 0.636 1 98.88 100 LYS A N 1
ATOM 785 C CA . LYS A 1 100 ? -2.332 -4.102 1.291 1 98.88 100 LYS A CA 1
ATOM 786 C C . LYS A 1 100 ? -3.803 -3.807 1.007 1 98.88 100 LYS A C 1
ATOM 788 O O . LYS A 1 100 ? -4.277 -2.695 1.249 1 98.88 100 LYS A O 1
ATOM 793 N N . MET A 1 101 ? -4.465 -4.801 0.457 1 98.75 101 MET A N 1
ATOM 794 C CA . MET A 1 101 ? -5.898 -4.762 0.202 1 98.75 101 MET A CA 1
ATOM 795 C C . MET A 1 101 ? -6.566 -6.066 0.634 1 98.75 101 MET A C 1
ATOM 797 O O . MET A 1 101 ? -6.234 -7.137 0.121 1 98.75 101 MET A O 1
ATOM 801 N N . LYS A 1 102 ? -7.5 -5.957 1.502 1 98.75 102 LYS A N 1
ATOM 802 C CA . LYS A 1 102 ? -8.289 -7.141 1.841 1 98.75 102 LYS A CA 1
ATOM 803 C C . LYS A 1 102 ? -9.125 -7.598 0.654 1 98.75 102 LYS A C 1
ATOM 805 O O . LYS A 1 102 ? -9.898 -6.812 0.091 1 98.75 102 LYS A O 1
ATOM 810 N N . MET A 1 103 ? -8.938 -8.836 0.319 1 98.81 103 MET A N 1
ATOM 811 C CA . MET A 1 103 ? -9.664 -9.406 -0.812 1 98.81 103 MET A CA 1
ATOM 812 C C . MET A 1 103 ? -10.258 -10.766 -0.454 1 98.81 103 MET A C 1
ATOM 814 O O . MET A 1 103 ? -9.539 -11.656 -0.004 1 98.81 103 MET A O 1
ATOM 818 N N . TYR A 1 104 ? -11.57 -10.938 -0.61 1 98.75 104 TYR A N 1
ATOM 819 C CA . TYR A 1 104 ? -12.219 -12.219 -0.374 1 98.75 104 TYR A CA 1
ATOM 820 C C . TYR A 1 104 ? -12.039 -13.148 -1.567 1 98.75 104 TYR A C 1
ATOM 822 O O . TYR A 1 104 ? -12.125 -12.719 -2.719 1 98.75 104 TYR A O 1
ATOM 830 N N . ASP A 1 105 ? -11.812 -14.406 -1.288 1 98.62 105 ASP A N 1
ATOM 831 C CA . ASP A 1 105 ? -11.734 -15.414 -2.348 1 98.62 105 ASP A CA 1
ATOM 832 C C . ASP A 1 105 ? -13.117 -15.992 -2.65 1 98.62 105 ASP A C 1
ATOM 834 O O . ASP A 1 105 ? -13.375 -17.172 -2.377 1 98.62 105 ASP A O 1
ATOM 838 N N . ARG A 1 106 ? -13.883 -15.125 -3.264 1 98.69 106 ARG A N 1
ATOM 839 C CA . ARG A 1 106 ? -15.242 -15.484 -3.633 1 98.69 106 ARG A CA 1
ATOM 840 C C . ARG A 1 106 ? -15.523 -15.148 -5.094 1 98.69 106 ARG A C 1
ATOM 842 O O . ARG A 1 106 ? -15 -14.164 -5.621 1 98.69 106 ARG A O 1
ATOM 849 N N . PRO A 1 107 ? -16.359 -15.961 -5.691 1 98.56 107 PRO A N 1
ATOM 850 C CA . PRO A 1 107 ? -16.656 -15.734 -7.109 1 98.56 107 PRO A CA 1
ATOM 851 C C . PRO A 1 107 ? -17.297 -14.383 -7.375 1 98.56 107 PRO A C 1
ATOM 853 O O . PRO A 1 107 ? -17.188 -13.844 -8.477 1 98.56 107 PRO A O 1
ATOM 856 N N . ASP A 1 108 ? -17.906 -13.805 -6.352 1 98.44 108 ASP A N 1
ATOM 857 C CA . ASP A 1 108 ? -18.641 -12.547 -6.559 1 98.44 108 ASP A CA 1
ATOM 858 C C . ASP A 1 108 ? -17.75 -11.344 -6.258 1 98.44 108 ASP A C 1
ATOM 860 O O . ASP A 1 108 ? -18.156 -10.203 -6.445 1 98.44 108 ASP A O 1
ATOM 864 N N . THR A 1 109 ? -16.531 -11.586 -5.781 1 98.69 109 THR A N 1
ATOM 865 C CA . THR A 1 109 ? -15.594 -10.484 -5.59 1 98.69 109 THR A CA 1
ATOM 866 C C . THR A 1 109 ? -15.227 -9.852 -6.93 1 98.69 109 THR A C 1
ATOM 868 O O . THR A 1 109 ? -14.875 -10.555 -7.879 1 98.69 109 THR A O 1
ATOM 871 N N . ASN A 1 110 ? -15.352 -8.508 -7.047 1 98.62 110 ASN A N 1
ATOM 872 C CA . ASN A 1 110 ? -15.047 -7.785 -8.281 1 98.62 110 ASN A CA 1
ATOM 873 C C . ASN A 1 110 ? -13.562 -7.453 -8.391 1 98.62 110 ASN A C 1
ATOM 875 O O . ASN A 1 110 ? -13.07 -6.555 -7.703 1 98.62 110 ASN A O 1
ATOM 879 N N . LEU A 1 111 ? -12.852 -8.039 -9.281 1 98.75 111 LEU A N 1
ATOM 880 C CA . LEU A 1 111 ? -11.422 -7.844 -9.445 1 98.75 111 LEU A CA 1
ATOM 881 C C . LEU A 1 111 ? -11.102 -6.391 -9.797 1 98.75 111 LEU A C 1
ATOM 883 O O . LEU A 1 111 ? -10.039 -5.883 -9.445 1 98.75 111 LEU A O 1
ATOM 887 N N . ASN A 1 112 ? -12.023 -5.723 -10.43 1 97.94 112 ASN A N 1
ATOM 888 C CA . ASN A 1 112 ? -11.789 -4.359 -10.891 1 97.94 112 ASN A CA 1
ATOM 889 C C . ASN A 1 112 ? -11.594 -3.398 -9.727 1 97.94 112 ASN A C 1
ATOM 891 O O . ASN A 1 112 ? -11.102 -2.283 -9.914 1 97.94 112 ASN A O 1
ATOM 895 N N . ASP A 1 113 ? -12.023 -3.801 -8.57 1 97.94 113 ASP A N 1
ATOM 896 C CA . ASP A 1 113 ? -11.797 -2.979 -7.387 1 97.94 113 ASP A CA 1
ATOM 897 C C . ASP A 1 113 ? -10.328 -3.008 -6.973 1 97.94 113 ASP A C 1
ATOM 899 O O . ASP A 1 113 ? -9.883 -2.164 -6.195 1 97.94 113 ASP A O 1
ATOM 903 N N . TYR A 1 114 ? -9.508 -3.957 -7.445 1 98.75 114 TYR A N 1
ATOM 904 C CA . TYR A 1 114 ? -8.141 -4.211 -6.996 1 98.75 114 TYR A CA 1
ATOM 905 C C . TYR A 1 114 ? -7.145 -3.961 -8.117 1 98.75 114 TYR A C 1
ATOM 907 O O . TYR A 1 114 ? -6.082 -3.375 -7.898 1 98.75 114 TYR A O 1
ATOM 915 N N . ILE A 1 115 ? -7.5 -4.289 -9.281 1 98.81 115 ILE A N 1
ATOM 916 C CA . ILE A 1 115 ? -6.609 -4.379 -10.43 1 98.81 115 ILE A CA 1
ATOM 917 C C . ILE A 1 115 ? -5.941 -3.025 -10.672 1 98.81 115 ILE A C 1
ATOM 919 O O . ILE A 1 115 ? -4.719 -2.943 -10.82 1 98.81 115 ILE A O 1
ATOM 923 N N . PRO A 1 116 ? -6.684 -1.915 -10.68 1 98.44 116 PRO A N 1
ATOM 924 C CA . PRO A 1 116 ? -6.016 -0.645 -10.977 1 98.44 116 PRO A CA 1
ATOM 925 C C . PRO A 1 116 ? -4.969 -0.27 -9.938 1 98.44 116 PRO A C 1
ATOM 927 O O . PRO A 1 116 ? -3.885 0.209 -10.289 1 98.44 116 PRO A O 1
ATOM 930 N N . PHE A 1 117 ? -5.242 -0.483 -8.641 1 98.69 117 PHE A N 1
ATOM 931 C CA . PHE A 1 117 ? -4.273 -0.206 -7.582 1 98.69 117 PHE A CA 1
ATOM 932 C C . PHE A 1 117 ? -3.02 -1.052 -7.762 1 98.69 117 PHE A C 1
ATOM 934 O O . PHE A 1 117 ? -1.901 -0.539 -7.68 1 98.69 117 PHE A O 1
ATOM 941 N N . ILE A 1 118 ? -3.236 -2.297 -8.039 1 98.94 118 ILE A N 1
ATOM 942 C CA . ILE A 1 118 ? -2.148 -3.268 -8.109 1 98.94 118 ILE A CA 1
ATOM 943 C C . ILE A 1 118 ? -1.303 -3.01 -9.352 1 98.94 118 ILE A C 1
ATOM 945 O O . ILE A 1 118 ? -0.073 -2.973 -9.281 1 98.94 118 ILE A O 1
ATOM 949 N N . ASN A 1 119 ? -1.959 -2.756 -10.469 1 98.88 119 ASN A N 1
ATOM 950 C CA . ASN A 1 119 ? -1.22 -2.486 -11.695 1 98.88 119 ASN A CA 1
ATOM 951 C C . ASN A 1 119 ? -0.384 -1.214 -11.578 1 98.88 119 ASN A C 1
ATOM 953 O O . ASN A 1 119 ? 0.778 -1.189 -11.984 1 98.88 119 ASN A O 1
ATOM 957 N N . ASN A 1 120 ? -0.98 -0.187 -11.047 1 98.69 120 ASN A N 1
ATOM 958 C CA . ASN A 1 120 ? -0.246 1.062 -10.875 1 98.69 120 ASN A CA 1
ATOM 959 C C . ASN A 1 120 ? 0.936 0.89 -9.93 1 98.69 120 ASN A C 1
ATOM 961 O O . ASN A 1 120 ? 2.006 1.457 -10.156 1 98.69 120 ASN A O 1
ATOM 965 N N . PHE A 1 121 ? 0.715 0.1 -8.875 1 98.88 121 PHE A N 1
ATOM 966 C CA . PHE A 1 121 ? 1.776 -0.167 -7.914 1 98.88 121 PHE A CA 1
ATOM 967 C C . PHE A 1 121 ? 2.943 -0.885 -8.578 1 98.88 121 PHE A C 1
ATOM 969 O O . PHE A 1 121 ? 4.102 -0.5 -8.398 1 98.88 121 PHE A O 1
ATOM 976 N N . ILE A 1 122 ? 2.633 -1.855 -9.352 1 98.94 122 ILE A N 1
ATOM 977 C CA . ILE A 1 122 ? 3.656 -2.617 -10.062 1 98.94 122 ILE A CA 1
ATOM 978 C C . ILE A 1 122 ? 4.375 -1.715 -11.062 1 98.94 122 ILE A C 1
ATOM 980 O O . ILE A 1 122 ? 5.609 -1.671 -11.094 1 98.94 122 ILE A O 1
ATOM 984 N N . ASN A 1 123 ? 3.643 -1.007 -11.812 1 98.69 123 ASN A N 1
ATOM 985 C CA . ASN A 1 123 ? 4.227 -0.144 -12.828 1 98.69 123 ASN A CA 1
ATOM 986 C C . ASN A 1 123 ? 5.156 0.9 -12.219 1 98.69 123 ASN A C 1
ATOM 988 O O . ASN A 1 123 ? 6.227 1.183 -12.758 1 98.69 123 ASN A O 1
ATOM 992 N N . GLU A 1 124 ? 4.73 1.446 -11.141 1 98.56 124 GLU A N 1
ATOM 993 C CA . GLU A 1 124 ? 5.562 2.459 -10.492 1 98.56 124 GLU A CA 1
ATOM 994 C C . GLU A 1 124 ? 6.852 1.848 -9.945 1 98.56 124 GLU A C 1
ATOM 996 O O . GLU A 1 124 ? 7.914 2.465 -10.016 1 98.56 124 GLU A O 1
ATOM 1001 N N . ALA A 1 125 ? 6.711 0.638 -9.367 1 98.62 125 ALA A N 1
ATOM 1002 C CA . ALA A 1 125 ? 7.902 -0.06 -8.891 1 98.62 125 ALA A CA 1
ATOM 1003 C C . ALA A 1 125 ? 8.906 -0.272 -10.016 1 98.62 125 ALA A C 1
ATOM 1005 O O . ALA A 1 125 ? 10.102 -0.01 -9.852 1 98.62 125 ALA A O 1
ATOM 1006 N N . ILE A 1 126 ? 8.438 -0.684 -11.133 1 98.25 126 ILE A N 1
ATOM 1007 C CA . ILE A 1 126 ? 9.281 -0.962 -12.289 1 98.25 126 ILE A CA 1
ATOM 1008 C C . ILE A 1 126 ? 9.93 0.33 -12.773 1 98.25 126 ILE A C 1
ATOM 1010 O O . ILE A 1 126 ? 11.094 0.33 -13.18 1 98.25 126 ILE A O 1
ATOM 1014 N N . LYS A 1 127 ? 9.219 1.356 -12.688 1 97.31 127 LYS A N 1
ATOM 1015 C CA . LYS A 1 127 ? 9.688 2.641 -13.203 1 97.31 127 LYS A CA 1
ATOM 1016 C C . LYS A 1 127 ? 10.734 3.254 -12.273 1 97.31 127 LYS A C 1
ATOM 1018 O O . LYS A 1 127 ? 11.688 3.885 -12.727 1 97.31 127 LYS A O 1
ATOM 1023 N N . THR A 1 128 ? 10.609 3.051 -10.992 1 95.69 128 THR A N 1
ATOM 1024 C CA . THR A 1 128 ? 11.344 3.883 -10.039 1 95.69 128 THR A CA 1
ATOM 1025 C C . THR A 1 128 ? 12.484 3.094 -9.398 1 95.69 128 THR A C 1
ATOM 1027 O O . THR A 1 128 ? 13.438 3.682 -8.875 1 95.69 128 THR A O 1
ATOM 1030 N N . PHE A 1 129 ? 12.359 1.737 -9.383 1 95.69 129 PHE A N 1
ATOM 1031 C CA . PHE A 1 129 ? 13.391 0.921 -8.75 1 95.69 129 PHE A CA 1
ATOM 1032 C C . PHE A 1 129 ? 14.297 0.286 -9.805 1 95.69 129 PHE A C 1
ATOM 1034 O O . PHE A 1 129 ? 13.828 -0.149 -10.852 1 95.69 129 PHE A O 1
ATOM 1041 N N . LYS A 1 130 ? 15.57 0.211 -9.602 1 95.06 130 LYS A N 1
ATOM 1042 C CA . LYS A 1 130 ? 16.531 -0.373 -10.531 1 95.06 130 LYS A CA 1
ATOM 1043 C C . LYS A 1 130 ? 16.281 -1.866 -10.719 1 95.06 130 LYS A C 1
ATOM 1045 O O . LYS A 1 130 ? 16.328 -2.373 -11.836 1 95.06 130 LYS A O 1
ATOM 1050 N N . ASN A 1 131 ? 16.062 -2.627 -9.695 1 96.94 131 ASN A N 1
ATOM 1051 C CA . ASN A 1 131 ? 15.797 -4.062 -9.711 1 96.94 131 ASN A CA 1
ATOM 1052 C C . ASN A 1 131 ? 14.578 -4.418 -8.867 1 96.94 131 ASN A C 1
ATOM 1054 O O . ASN A 1 131 ? 14.703 -5.133 -7.871 1 96.94 131 ASN A O 1
ATOM 1058 N N . PRO A 1 132 ? 13.445 -3.914 -9.375 1 98.5 132 PRO A N 1
ATOM 1059 C CA . PRO A 1 132 ? 12.242 -4.207 -8.594 1 98.5 132 PRO A CA 1
ATOM 1060 C C . PRO A 1 132 ? 11.891 -5.691 -8.57 1 98.5 132 PRO A C 1
ATOM 1062 O O . PRO A 1 132 ? 11.969 -6.363 -9.602 1 98.5 132 PRO A O 1
ATOM 1065 N N . ARG A 1 133 ? 11.625 -6.199 -7.43 1 98.88 133 ARG A N 1
ATOM 1066 C CA . ARG A 1 133 ? 11.109 -7.555 -7.254 1 98.88 133 ARG A CA 1
ATOM 1067 C C . ARG A 1 133 ? 9.875 -7.562 -6.363 1 98.88 133 ARG A C 1
ATOM 1069 O O . ARG A 1 133 ? 9.961 -7.301 -5.164 1 98.88 133 ARG A O 1
ATOM 1076 N N . ILE A 1 134 ? 8.734 -7.848 -6.941 1 99 134 ILE A N 1
ATOM 1077 C CA . ILE A 1 134 ? 7.43 -7.688 -6.316 1 99 134 ILE A CA 1
ATOM 1078 C C . ILE A 1 134 ? 6.852 -9.055 -5.961 1 99 134 ILE A C 1
ATOM 1080 O O . ILE A 1 134 ? 6.672 -9.906 -6.84 1 99 134 ILE A O 1
ATOM 1084 N N . PHE A 1 135 ? 6.66 -9.25 -4.707 1 99 135 PHE A N 1
ATOM 1085 C CA . PHE A 1 135 ? 6.027 -10.469 -4.215 1 99 135 PHE A CA 1
ATOM 1086 C C . PHE A 1 135 ? 4.539 -10.242 -3.979 1 99 135 PHE A C 1
ATOM 1088 O O . PHE A 1 135 ? 4.152 -9.328 -3.244 1 99 135 PHE A O 1
ATOM 1095 N N . ILE A 1 136 ? 3.721 -10.977 -4.676 1 99 136 ILE A N 1
ATOM 1096 C CA . ILE A 1 136 ? 2.27 -10.922 -4.535 1 99 136 ILE A CA 1
ATOM 1097 C C . ILE A 1 136 ? 1.771 -12.172 -3.82 1 99 136 ILE A C 1
ATOM 1099 O O . ILE A 1 136 ? 2.062 -13.297 -4.242 1 99 136 ILE A O 1
ATOM 1103 N N . HIS A 1 137 ? 1.025 -11.93 -2.715 1 98.94 137 HIS A N 1
ATOM 1104 C CA . HIS A 1 137 ? 0.555 -13.117 -2.01 1 98.94 137 HIS A CA 1
ATOM 1105 C C . HIS A 1 137 ? -0.887 -12.945 -1.544 1 98.94 137 HIS A C 1
ATOM 1107 O O . HIS A 1 137 ? -1.39 -11.82 -1.468 1 98.94 137 HIS A O 1
ATOM 1113 N N . CYS A 1 138 ? -1.534 -13.992 -1.354 1 98.69 138 CYS A N 1
ATOM 1114 C CA . CYS A 1 138 ? -2.76 -14.102 -0.571 1 98.69 138 CYS A CA 1
ATOM 1115 C C . CYS A 1 138 ? -2.607 -15.133 0.542 1 98.69 138 CYS A C 1
ATOM 1117 O O . CYS A 1 138 ? -1.531 -15.266 1.131 1 98.69 138 CYS A O 1
ATOM 1119 N N . ASN A 1 139 ? -3.617 -15.742 1.019 1 98.31 139 ASN A N 1
ATOM 1120 C CA . ASN A 1 139 ? -3.506 -16.703 2.105 1 98.31 139 ASN A CA 1
ATOM 1121 C C . ASN A 1 139 ? -2.795 -17.984 1.654 1 98.31 139 ASN A C 1
ATOM 1123 O O . ASN A 1 139 ? -1.825 -18.406 2.281 1 98.31 139 ASN A O 1
ATOM 1127 N N . ALA A 1 140 ? -3.16 -18.5 0.457 1 98.06 140 ALA A N 1
ATOM 1128 C CA . ALA A 1 140 ? -2.646 -19.797 0.031 1 98.06 140 ALA A CA 1
ATOM 1129 C C . ALA A 1 140 ? -1.818 -19.672 -1.243 1 98.06 140 ALA A C 1
ATOM 1131 O O . ALA A 1 140 ? -1.137 -20.625 -1.646 1 98.06 140 ALA A O 1
ATOM 1132 N N . GLY A 1 141 ? -1.847 -18.516 -1.957 1 98.44 141 GLY A N 1
ATOM 1133 C CA . GLY A 1 141 ? -1.146 -18.391 -3.225 1 98.44 141 GLY A CA 1
ATOM 1134 C C . GLY A 1 141 ? -1.751 -19.234 -4.328 1 98.44 141 GLY A C 1
ATOM 1135 O O . GLY A 1 141 ? -1.031 -19.75 -5.184 1 98.44 141 GLY A O 1
ATOM 1136 N N . ILE A 1 142 ? -3.098 -19.344 -4.32 1 98.75 142 ILE A N 1
ATOM 1137 C CA . ILE A 1 142 ? -3.746 -20.281 -5.23 1 98.75 142 ILE A CA 1
ATOM 1138 C C . ILE A 1 142 ? -4.742 -19.547 -6.117 1 98.75 142 ILE A C 1
ATOM 1140 O O . ILE A 1 142 ? -4.871 -19.844 -7.305 1 98.75 142 ILE A O 1
ATOM 1144 N N . SER A 1 143 ? -5.422 -18.484 -5.633 1 98.88 143 SER A N 1
ATOM 1145 C CA . SER A 1 143 ? -6.543 -17.875 -6.348 1 98.88 143 SER A CA 1
ATOM 1146 C C . SER A 1 143 ? -6.395 -16.359 -6.43 1 98.88 143 SER A C 1
ATOM 1148 O O . SER A 1 143 ? -6.152 -15.82 -7.508 1 98.88 143 SER A O 1
ATOM 1150 N N . ARG A 1 144 ? -6.414 -15.633 -5.297 1 98.94 144 ARG A N 1
ATOM 1151 C CA . ARG A 1 144 ? -6.453 -14.18 -5.281 1 98.94 144 ARG A CA 1
ATOM 1152 C C . ARG A 1 144 ? -5.168 -13.594 -5.863 1 98.94 144 ARG A C 1
ATOM 1154 O O . ARG A 1 144 ? -5.211 -12.82 -6.82 1 98.94 144 ARG A O 1
ATOM 1161 N N . SER A 1 145 ? -4.039 -14.023 -5.266 1 98.94 145 SER A N 1
ATOM 1162 C CA . SER A 1 145 ? -2.76 -13.516 -5.754 1 98.94 145 SER A CA 1
ATOM 1163 C C . SER A 1 145 ? -2.529 -13.922 -7.207 1 98.94 145 SER A C 1
ATOM 1165 O O . SER A 1 145 ? -2.043 -13.117 -8.008 1 98.94 145 SER A O 1
ATOM 1167 N N . VAL A 1 146 ? -2.951 -15.094 -7.527 1 98.94 146 VAL A N 1
ATOM 1168 C CA . VAL A 1 146 ? -2.848 -15.609 -8.891 1 98.94 146 VAL A CA 1
ATOM 1169 C C . VAL A 1 146 ? -3.697 -14.75 -9.828 1 98.94 146 VAL A C 1
ATOM 1171 O O . VAL A 1 146 ? -3.229 -14.328 -10.891 1 98.94 146 VAL A O 1
ATOM 1174 N N . SER A 1 147 ? -4.883 -14.438 -9.438 1 99 147 SER A N 1
ATOM 1175 C CA . SER A 1 147 ? -5.832 -13.727 -10.281 1 99 147 SER A CA 1
ATOM 1176 C C . SER A 1 147 ? -5.348 -12.312 -10.586 1 99 147 SER A C 1
ATOM 1178 O O . SER A 1 147 ? -5.379 -11.875 -11.734 1 99 147 SER A O 1
ATOM 1180 N N . VAL A 1 148 ? -4.848 -11.625 -9.617 1 98.94 148 VAL A N 1
ATOM 1181 C CA . VAL A 1 148 ? -4.418 -10.25 -9.859 1 98.94 148 VAL A CA 1
ATOM 1182 C C . VAL A 1 148 ? -3.119 -10.25 -10.664 1 98.94 148 VAL A C 1
ATOM 1184 O O . VAL A 1 148 ? -2.877 -9.336 -11.461 1 98.94 148 VAL A O 1
ATOM 1187 N N . THR A 1 149 ? -2.293 -11.289 -10.531 1 99 149 THR A N 1
ATOM 1188 C CA . THR A 1 149 ? -1.093 -11.414 -11.352 1 99 149 THR A CA 1
ATOM 1189 C C . THR A 1 149 ? -1.459 -11.648 -12.82 1 99 149 THR A C 1
ATOM 1191 O O . THR A 1 149 ? -0.919 -11 -13.711 1 99 149 THR A O 1
ATOM 1194 N N . ILE A 1 150 ? -2.424 -12.523 -13.016 1 99 150 ILE A N 1
ATOM 1195 C CA . ILE A 1 150 ? -2.873 -12.805 -14.375 1 99 150 ILE A CA 1
ATOM 1196 C C . ILE A 1 150 ? -3.471 -11.539 -14.992 1 99 150 ILE A C 1
ATOM 1198 O O . ILE A 1 150 ? -3.193 -11.211 -16.141 1 99 150 ILE A O 1
ATOM 1202 N N . ALA A 1 151 ? -4.246 -10.828 -14.219 1 99 151 ALA A N 1
ATOM 1203 C CA . ALA A 1 151 ? -4.82 -9.578 -14.711 1 99 151 ALA A CA 1
ATOM 1204 C C . ALA A 1 151 ? -3.727 -8.609 -15.164 1 99 151 ALA A C 1
ATOM 1206 O O . ALA A 1 151 ? -3.846 -7.969 -16.203 1 99 151 ALA A O 1
ATOM 1207 N N . TYR A 1 152 ? -2.676 -8.562 -14.383 1 98.94 152 TYR A N 1
ATOM 1208 C CA . TYR A 1 152 ? -1.562 -7.695 -14.742 1 98.94 152 TYR A CA 1
ATOM 1209 C C . TYR A 1 152 ? -0.932 -8.133 -16.062 1 98.94 152 TYR A C 1
ATOM 1211 O O . TYR A 1 152 ? -0.66 -7.297 -16.922 1 98.94 152 TYR A O 1
ATOM 1219 N N . LEU A 1 153 ? -0.71 -9.406 -16.188 1 98.94 153 LEU A N 1
ATOM 1220 C CA . LEU A 1 153 ? -0.073 -9.93 -17.391 1 98.94 153 LEU A CA 1
ATOM 1221 C C . LEU A 1 153 ? -0.931 -9.656 -18.625 1 98.94 153 LEU A C 1
ATOM 1223 O O . LEU A 1 153 ? -0.406 -9.352 -19.703 1 98.94 153 LEU A O 1
ATOM 1227 N N . ILE A 1 154 ? -2.221 -9.727 -18.438 1 98.94 154 ILE A N 1
ATOM 1228 C CA . ILE A 1 154 ? -3.129 -9.477 -19.547 1 98.94 154 ILE A CA 1
ATOM 1229 C C . ILE A 1 154 ? -3.131 -7.984 -19.891 1 98.94 154 ILE A C 1
ATOM 1231 O O . ILE A 1 154 ? -2.875 -7.598 -21.031 1 98.94 154 ILE A O 1
ATOM 1235 N N . LEU A 1 155 ? -3.305 -7.137 -18.922 1 98.88 155 LEU A N 1
ATOM 1236 C CA . LEU A 1 155 ? -3.619 -5.73 -19.156 1 98.88 155 LEU A CA 1
ATOM 1237 C C . LEU A 1 155 ? -2.35 -4.918 -19.391 1 98.88 155 LEU A C 1
ATOM 1239 O O . LEU A 1 155 ? -2.365 -3.93 -20.125 1 98.88 155 LEU A O 1
ATOM 1243 N N . CYS A 1 156 ? -1.274 -5.363 -18.781 1 98.62 156 CYS A N 1
ATOM 1244 C CA . CYS A 1 156 ? -0.082 -4.523 -18.828 1 98.62 156 CYS A CA 1
ATOM 1245 C C . CYS A 1 156 ? 1.006 -5.16 -19.672 1 98.62 156 CYS A C 1
ATOM 1247 O O . CYS A 1 156 ? 1.902 -4.469 -20.172 1 98.62 156 CYS A O 1
ATOM 1249 N N . CYS A 1 157 ? 0.893 -6.469 -19.922 1 98.44 157 CYS A N 1
ATOM 1250 C CA . CYS A 1 157 ? 1.941 -7.129 -20.688 1 98.44 157 CYS A CA 1
ATOM 1251 C C . CYS A 1 157 ? 1.402 -7.641 -22.031 1 98.44 157 CYS A C 1
ATOM 1253 O O . CYS A 1 157 ? 2.148 -8.211 -22.828 1 98.44 157 CYS A O 1
ATOM 1255 N N . GLY A 1 158 ? 0.109 -7.562 -22.219 1 98.44 158 GLY A N 1
ATOM 1256 C CA . GLY A 1 158 ? -0.477 -7.84 -23.516 1 98.44 158 GLY A CA 1
ATOM 1257 C C . GLY A 1 158 ? -0.708 -9.32 -23.766 1 98.44 158 GLY A C 1
ATOM 1258 O O . GLY A 1 158 ? -0.878 -9.742 -24.906 1 98.44 158 GLY A O 1
ATOM 1259 N N . MET A 1 159 ? -0.699 -10.133 -22.766 1 98.75 159 MET A N 1
ATOM 1260 C CA . MET A 1 159 ? -0.921 -11.57 -22.938 1 98.75 159 MET A CA 1
ATOM 1261 C C . MET A 1 159 ? -2.412 -11.883 -23.016 1 98.75 159 MET A C 1
ATOM 1263 O O . MET A 1 159 ? -3.234 -11.156 -22.453 1 98.75 159 MET A O 1
ATOM 1267 N N . SER A 1 160 ? -2.666 -12.945 -23.734 1 98.69 160 SER A N 1
ATOM 1268 C CA . SER A 1 160 ? -4.012 -13.492 -23.625 1 98.69 160 SER A CA 1
ATOM 1269 C C . SER A 1 160 ? -4.223 -14.188 -22.281 1 98.69 160 SER A C 1
ATOM 1271 O O . SER A 1 160 ? -3.258 -14.477 -21.578 1 98.69 160 SER A O 1
ATOM 1273 N N . TYR A 1 161 ? -5.461 -14.414 -22 1 98.69 161 TYR A N 1
ATOM 1274 C CA . TYR A 1 161 ? -5.746 -15.148 -20.766 1 98.69 161 TYR A CA 1
ATOM 1275 C C . TYR A 1 161 ? -5.004 -16.484 -20.75 1 98.69 161 TYR A C 1
ATOM 1277 O O . TYR A 1 161 ? -4.375 -16.828 -19.75 1 98.69 161 TYR A O 1
ATOM 1285 N N . ASN A 1 162 ? -5.137 -17.234 -21.828 1 98.62 162 ASN A N 1
ATOM 1286 C CA . ASN A 1 162 ? -4.527 -18.562 -21.875 1 98.62 162 ASN A CA 1
ATOM 1287 C C . ASN A 1 162 ? -3.014 -18.484 -21.688 1 98.62 162 ASN A C 1
ATOM 1289 O O . ASN A 1 162 ? -2.432 -19.281 -20.953 1 98.62 162 ASN A O 1
ATOM 1293 N N . GLU A 1 163 ? -2.367 -17.562 -22.328 1 98.81 163 GLU A N 1
ATOM 1294 C CA . GLU A 1 163 ? -0.926 -17.375 -22.188 1 98.81 163 GLU A CA 1
ATOM 1295 C C . GLU A 1 163 ? -0.554 -17.031 -20.734 1 98.81 163 GLU A C 1
ATOM 1297 O O . GLU A 1 163 ? 0.373 -17.625 -20.172 1 98.81 163 GLU A O 1
ATOM 1302 N N . ALA A 1 164 ? -1.299 -16.047 -20.188 1 98.94 164 ALA A N 1
ATOM 1303 C CA . ALA A 1 164 ? -1.025 -15.602 -18.828 1 98.94 164 ALA A CA 1
ATOM 1304 C C . ALA A 1 164 ? -1.244 -16.734 -17.828 1 98.94 164 ALA A C 1
ATOM 1306 O O . ALA A 1 164 ? -0.41 -16.969 -16.953 1 98.94 164 ALA A O 1
ATOM 1307 N N . TYR A 1 165 ? -2.324 -17.406 -17.953 1 98.75 165 TYR A N 1
ATOM 1308 C CA . TYR A 1 165 ? -2.66 -18.5 -17.047 1 98.75 165 TYR A CA 1
ATOM 1309 C C . TYR A 1 165 ? -1.615 -19.609 -17.125 1 98.75 165 TYR A C 1
ATOM 1311 O O . TYR A 1 165 ? -1.176 -20.125 -16.094 1 98.75 165 TYR A O 1
ATOM 1319 N N . GLU A 1 166 ? -1.251 -20.031 -18.281 1 98.75 166 GLU A N 1
ATOM 1320 C CA . GLU A 1 166 ? -0.266 -21.094 -18.453 1 98.75 166 GLU A CA 1
ATOM 1321 C C . GLU A 1 166 ? 1.086 -20.688 -17.859 1 98.75 166 GLU A C 1
ATOM 1323 O O . GLU A 1 166 ? 1.79 -21.516 -17.281 1 98.75 166 GLU A O 1
ATOM 1328 N N . LYS A 1 167 ? 1.446 -19.453 -18.062 1 98.81 167 LYS A N 1
ATOM 1329 C CA . LYS A 1 167 ? 2.693 -18.953 -17.484 1 98.81 167 LYS A CA 1
ATOM 1330 C C . LYS A 1 167 ? 2.684 -19.078 -15.961 1 98.81 167 LYS A C 1
ATOM 1332 O O . LYS A 1 167 ? 3.65 -19.547 -15.367 1 98.81 167 LYS A O 1
ATOM 1337 N N . VAL A 1 168 ? 1.591 -18.625 -15.344 1 98.94 168 VAL A N 1
ATOM 1338 C CA . VAL A 1 168 ? 1.482 -18.656 -13.883 1 98.94 168 VAL A CA 1
ATOM 1339 C C . VAL A 1 168 ? 1.4 -20.109 -13.414 1 98.94 168 VAL A C 1
ATOM 1341 O O . VAL A 1 168 ? 2.076 -20.5 -12.453 1 98.94 168 VAL A O 1
ATOM 1344 N N . LYS A 1 169 ? 0.618 -20.906 -14.055 1 98.75 169 LYS A N 1
ATOM 1345 C CA . LYS A 1 169 ? 0.462 -22.328 -13.719 1 98.75 169 LYS A CA 1
ATOM 1346 C C . LYS A 1 169 ? 1.782 -23.078 -13.867 1 98.75 169 LYS A C 1
ATOM 1348 O O . LYS A 1 169 ? 2.072 -23.984 -13.094 1 98.75 169 LYS A O 1
ATOM 1353 N N . GLY A 1 170 ? 2.506 -22.719 -14.875 1 98.69 170 GLY A N 1
ATOM 1354 C CA . GLY A 1 170 ? 3.812 -23.328 -15.078 1 98.69 170 GLY A CA 1
ATOM 1355 C C . GLY A 1 170 ? 4.777 -23.062 -13.938 1 98.69 170 GLY A C 1
ATOM 1356 O O . GLY A 1 170 ? 5.602 -23.922 -13.609 1 98.69 170 GLY A O 1
ATOM 1357 N N . ALA A 1 171 ? 4.688 -21.922 -13.344 1 98.69 171 ALA A N 1
ATOM 1358 C CA . ALA A 1 171 ? 5.586 -21.531 -12.266 1 98.69 171 ALA A CA 1
ATOM 1359 C C . ALA A 1 171 ? 5.043 -21.969 -10.906 1 98.69 171 ALA A C 1
ATOM 1361 O O . ALA A 1 171 ? 5.809 -22.234 -9.984 1 98.69 171 ALA A O 1
ATOM 1362 N N . ARG A 1 172 ? 3.723 -22 -10.844 1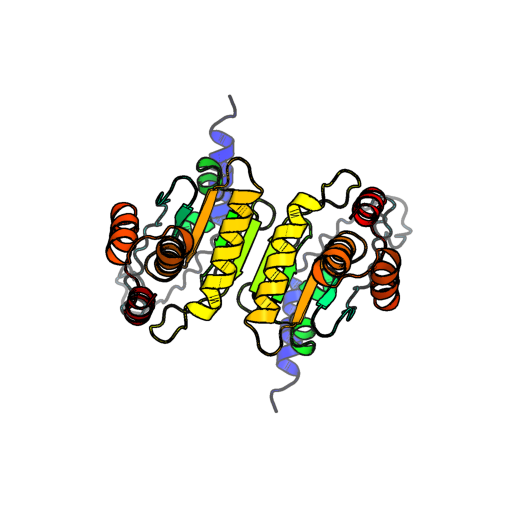 98.31 172 ARG A N 1
ATOM 1363 C CA . ARG A 1 172 ? 3.039 -22.391 -9.609 1 98.31 172 ARG A CA 1
ATOM 1364 C C . ARG A 1 172 ? 1.897 -23.359 -9.898 1 98.31 172 ARG A C 1
ATOM 1366 O O . ARG A 1 172 ? 0.755 -22.938 -10.102 1 98.31 172 ARG A O 1
ATOM 1373 N N . LYS A 1 173 ? 2.125 -24.594 -9.703 1 97.75 173 LYS A N 1
ATOM 1374 C CA . LYS A 1 173 ? 1.286 -25.672 -10.188 1 97.75 173 LYS A CA 1
ATOM 1375 C C . LYS A 1 173 ? -0.093 -25.641 -9.531 1 97.75 173 LYS A C 1
ATOM 1377 O O . LYS A 1 173 ? -1.081 -26.062 -10.133 1 97.75 173 LYS A O 1
ATOM 1382 N N . HIS A 1 174 ? -0.16 -25.078 -8.352 1 96.75 174 HIS A N 1
ATOM 1383 C CA . HIS A 1 174 ? -1.423 -25.141 -7.625 1 96.75 174 HIS A CA 1
ATOM 1384 C C . HIS A 1 174 ? -2.281 -23.906 -7.914 1 96.75 174 HIS A C 1
ATOM 1386 O O . HIS A 1 174 ? -3.336 -23.734 -7.305 1 96.75 174 HIS A O 1
ATOM 1392 N N . SER A 1 175 ? -1.869 -23.109 -8.891 1 98.62 175 SER A N 1
ATOM 1393 C CA . SER A 1 175 ? -2.623 -21.922 -9.266 1 98.62 175 SER A CA 1
ATOM 1394 C C . SER A 1 175 ? -4 -22.281 -9.812 1 98.62 175 SER A C 1
ATOM 1396 O O . SER A 1 175 ? -4.109 -23.047 -10.773 1 98.62 175 SER A O 1
ATOM 1398 N N . ARG A 1 176 ? -5.008 -21.688 -9.195 1 98.62 176 ARG A N 1
ATOM 1399 C CA . ARG A 1 176 ? -6.383 -21.969 -9.594 1 98.62 176 ARG A CA 1
ATOM 1400 C C . ARG A 1 176 ? -7.32 -20.844 -9.18 1 98.62 176 ARG A C 1
ATOM 1402 O O . ARG A 1 176 ? -7.996 -20.938 -8.148 1 98.62 176 ARG A O 1
ATOM 1409 N N . PRO A 1 177 ? -7.449 -19.797 -10.047 1 98.81 177 PRO A N 1
ATOM 1410 C CA . PRO A 1 177 ? -8.469 -18.797 -9.742 1 98.81 177 PRO A CA 1
ATOM 1411 C C . PRO A 1 177 ? -9.859 -19.406 -9.531 1 98.81 177 PRO A C 1
ATOM 1413 O O . PRO A 1 177 ? -10.219 -20.359 -10.219 1 98.81 177 PRO A O 1
ATOM 1416 N N . ASN A 1 178 ? -10.578 -18.891 -8.547 1 98.69 178 ASN A N 1
ATOM 1417 C CA . ASN A 1 178 ? -11.945 -19.391 -8.438 1 98.69 178 ASN A CA 1
ATOM 1418 C C . ASN A 1 178 ? -12.758 -19.078 -9.695 1 98.69 178 ASN A C 1
ATOM 1420 O O . ASN A 1 178 ? -12.312 -18.312 -10.555 1 98.69 178 ASN A O 1
ATOM 1424 N N . ASP A 1 179 ? -13.898 -19.609 -9.766 1 98.69 179 ASP A N 1
ATOM 1425 C CA . ASP A 1 179 ? -14.648 -19.562 -11.023 1 98.69 179 ASP A CA 1
ATOM 1426 C C . ASP A 1 179 ? -15.047 -18.125 -11.375 1 98.69 179 ASP A C 1
ATOM 1428 O O . ASP A 1 179 ? -15.055 -17.75 -12.547 1 98.69 179 ASP A O 1
ATOM 1432 N N . GLY A 1 180 ? -15.422 -17.359 -10.43 1 98.88 180 GLY A N 1
ATOM 1433 C CA . GLY A 1 180 ? -15.75 -15.977 -10.688 1 98.88 180 GLY A CA 1
ATOM 1434 C C . GLY A 1 180 ? -14.578 -15.156 -11.18 1 98.88 180 GLY A C 1
ATOM 1435 O O . GLY A 1 180 ? -14.711 -14.367 -12.117 1 98.88 180 GLY A O 1
ATOM 1436 N N . PHE A 1 181 ? -13.453 -15.359 -10.578 1 98.88 181 PHE A N 1
ATOM 1437 C CA . PHE A 1 181 ? -12.242 -14.688 -11.016 1 98.88 181 PHE A CA 1
ATOM 1438 C C . PHE A 1 181 ? -11.867 -15.102 -12.438 1 98.88 181 PHE A C 1
ATOM 1440 O O . PHE A 1 181 ? -11.531 -14.258 -13.266 1 98.88 181 PHE A O 1
ATOM 1447 N N . LEU A 1 182 ? -11.977 -16.422 -12.68 1 98.75 182 LEU A N 1
ATOM 1448 C CA . LEU A 1 182 ? -11.672 -16.953 -14.008 1 98.75 182 LEU A CA 1
ATOM 1449 C C . LEU A 1 182 ? -12.523 -16.266 -15.07 1 98.75 182 LEU A C 1
ATOM 1451 O O . LEU A 1 182 ? -12.008 -15.836 -16.109 1 98.75 182 LEU A O 1
ATOM 1455 N N . ASN A 1 183 ? -13.758 -16.141 -14.828 1 98.75 183 ASN A N 1
ATOM 1456 C CA . ASN A 1 183 ? -14.664 -15.523 -15.789 1 98.75 183 ASN A CA 1
ATOM 1457 C C . ASN A 1 183 ? -14.328 -14.055 -16 1 98.75 183 ASN A C 1
ATOM 1459 O O . ASN A 1 183 ? -14.359 -13.562 -17.125 1 98.75 183 ASN A O 1
ATOM 1463 N N . GLN A 1 184 ? -14.039 -13.391 -14.93 1 98.88 184 GLN A N 1
ATOM 1464 C CA . GLN A 1 184 ? -13.672 -11.984 -15.031 1 98.88 184 GLN A CA 1
ATOM 1465 C C . GLN A 1 184 ? -12.383 -11.812 -15.828 1 98.88 184 GLN A C 1
ATOM 1467 O O . GLN A 1 184 ? -12.273 -10.906 -16.656 1 98.88 184 GLN A O 1
ATOM 1472 N N . LEU A 1 185 ? -11.469 -12.703 -15.672 1 98.88 185 LEU A N 1
ATOM 1473 C CA . LEU A 1 185 ? -10.188 -12.633 -16.344 1 98.88 185 LEU A CA 1
ATOM 1474 C C . LEU A 1 185 ? -10.344 -12.898 -17.844 1 98.88 185 LEU A C 1
ATOM 1476 O O . LEU A 1 185 ? -9.719 -12.227 -18.672 1 98.88 185 LEU A O 1
ATOM 1480 N N . LYS A 1 186 ? -11.141 -13.82 -18.188 1 98.56 186 LYS A N 1
ATOM 1481 C CA . LYS A 1 186 ? -11.375 -14.156 -19.594 1 98.56 186 LYS A CA 1
ATOM 1482 C C . LYS A 1 186 ? -12.047 -13.008 -20.328 1 98.56 186 LYS A C 1
ATOM 1484 O O . LYS A 1 186 ? -11.953 -12.914 -21.547 1 98.56 186 LYS A O 1
ATOM 1489 N N . SER A 1 187 ? -12.648 -12.117 -19.562 1 98 187 SER A N 1
ATOM 1490 C CA . SER A 1 187 ? -13.375 -11.008 -20.156 1 98 187 SER A CA 1
ATOM 1491 C C . SER A 1 187 ? -12.5 -9.766 -20.281 1 98 187 SER A C 1
ATOM 1493 O O . SER A 1 187 ? -12.953 -8.727 -20.75 1 98 187 SER A O 1
ATOM 1495 N N . LEU A 1 188 ? -11.352 -9.867 -19.812 1 97.31 188 LEU A N 1
ATOM 1496 C CA . LEU A 1 188 ? -10.453 -8.727 -19.938 1 97.31 188 LEU A CA 1
ATOM 1497 C C . LEU A 1 188 ? -9.938 -8.578 -21.359 1 97.31 188 LEU A C 1
ATOM 1499 O O . LEU A 1 188 ? -9.672 -9.578 -22.031 1 97.31 188 LEU A O 1
ATOM 1503 N N . MET B 1 1 ? -29.578 -2.832 25.062 1 27.89 1 MET B N 1
ATOM 1504 C CA . MET B 1 1 ? -28.938 -2.02 26.094 1 27.89 1 MET B CA 1
ATOM 1505 C C . MET B 1 1 ? -27.609 -2.643 26.531 1 27.89 1 MET B C 1
ATOM 1507 O O . MET B 1 1 ? -27.609 -3.543 27.375 1 27.89 1 MET B O 1
ATOM 1511 N N . THR B 1 2 ? -26.734 -2.979 25.562 1 36.28 2 THR B N 1
ATOM 1512 C CA . THR B 1 2 ? -25.469 -3.672 25.781 1 36.28 2 THR B CA 1
ATOM 1513 C C . THR B 1 2 ? -24.594 -2.92 26.781 1 36.28 2 THR B C 1
ATOM 1515 O O . THR B 1 2 ? -24.391 -1.714 26.656 1 36.28 2 THR B O 1
ATOM 1518 N N . SER B 1 3 ? -24.453 -3.41 28 1 40.75 3 SER B N 1
ATOM 1519 C CA . SER B 1 3 ? -24.094 -2.805 29.281 1 40.75 3 SER B CA 1
ATOM 1520 C C . SER B 1 3 ? -22.656 -2.281 29.25 1 40.75 3 SER B C 1
ATOM 1522 O O . SER B 1 3 ? -21.797 -2.877 28.625 1 40.75 3 SER B O 1
ATOM 1524 N N . PRO B 1 4 ? -22.422 -0.985 29.641 1 42.69 4 PRO B N 1
ATOM 1525 C CA . PRO B 1 4 ? -21.156 -0.261 29.844 1 42.69 4 PRO B CA 1
ATOM 1526 C C . PRO B 1 4 ? -20.109 -1.095 30.562 1 42.69 4 PRO B C 1
ATOM 1528 O O . PRO B 1 4 ? -18.938 -0.717 30.609 1 42.69 4 PRO B O 1
ATOM 1531 N N . ALA B 1 5 ? -20.531 -2.289 31.141 1 44.88 5 ALA B N 1
ATOM 1532 C CA . ALA B 1 5 ? -19.641 -3.045 32.031 1 44.88 5 ALA B CA 1
ATOM 1533 C C . ALA B 1 5 ? -18.594 -3.818 31.234 1 44.88 5 ALA B C 1
ATOM 1535 O O . ALA B 1 5 ? -17.453 -3.973 31.672 1 44.88 5 ALA B O 1
ATOM 1536 N N . ILE B 1 6 ? -18.938 -4.266 30.016 1 43.72 6 ILE B N 1
ATOM 1537 C CA . ILE B 1 6 ? -18.047 -5.121 29.25 1 43.72 6 ILE B CA 1
ATOM 1538 C C . ILE B 1 6 ? -16.891 -4.289 28.688 1 43.72 6 ILE B C 1
ATOM 1540 O O . ILE B 1 6 ? -15.75 -4.758 28.625 1 43.72 6 ILE B O 1
ATOM 1544 N N . LEU B 1 7 ? -17.125 -3.006 28.375 1 44.53 7 LEU B N 1
ATOM 1545 C CA . LEU B 1 7 ? -16.094 -2.154 27.797 1 44.53 7 LEU B CA 1
ATOM 1546 C C . LEU B 1 7 ? -15.023 -1.82 28.844 1 44.53 7 LEU B C 1
ATOM 1548 O O . LEU B 1 7 ? -13.828 -1.831 28.531 1 44.53 7 LEU B O 1
ATOM 1552 N N . LEU B 1 8 ? -15.453 -1.738 30.094 1 45.19 8 LEU B N 1
ATOM 1553 C CA . LEU B 1 8 ? -14.523 -1.357 31.156 1 45.19 8 LEU B CA 1
ATOM 1554 C C . LEU B 1 8 ? -13.555 -2.492 31.469 1 45.19 8 LEU B C 1
ATOM 1556 O O . LEU B 1 8 ? -12.359 -2.254 31.688 1 45.19 8 LEU B O 1
ATOM 1560 N N . ASP B 1 9 ? -14.055 -3.732 31.281 1 43.94 9 ASP B N 1
ATOM 1561 C CA . ASP B 1 9 ? -13.211 -4.883 31.594 1 43.94 9 ASP B CA 1
ATOM 1562 C C . ASP B 1 9 ? -12.102 -5.055 30.562 1 43.94 9 ASP B C 1
ATOM 1564 O O . ASP B 1 9 ? -10.969 -5.391 30.906 1 43.94 9 ASP B O 1
ATOM 1568 N N . GLU B 1 10 ? -12.422 -4.707 29.297 1 41.22 10 GLU B N 1
ATOM 1569 C CA . GLU B 1 10 ? -11.414 -4.91 28.266 1 41.22 10 GLU B CA 1
ATOM 1570 C C . GLU B 1 10 ? -10.305 -3.869 28.359 1 41.22 10 GLU B C 1
ATOM 1572 O O . GLU B 1 10 ? -9.133 -4.188 28.156 1 41.22 10 GLU B O 1
ATOM 1577 N N . ILE B 1 11 ? -10.633 -2.609 28.75 1 42.47 11 ILE B N 1
ATOM 1578 C CA . ILE B 1 11 ? -9.625 -1.575 28.969 1 42.47 11 ILE B CA 1
ATOM 1579 C C . ILE B 1 11 ? -8.703 -1.974 30.109 1 42.47 11 ILE B C 1
ATOM 1581 O O . ILE B 1 11 ? -7.484 -1.809 30.031 1 42.47 11 ILE B O 1
ATOM 1585 N N . SER B 1 12 ? -9.266 -2.699 31.109 1 40.62 12 SER B N 1
ATOM 1586 C CA . SER B 1 12 ? -8.445 -3.061 32.281 1 40.62 12 SER B CA 1
ATOM 1587 C C . SER B 1 12 ? -7.406 -4.113 31.906 1 40.62 12 SER B C 1
ATOM 1589 O O . SER B 1 12 ? -6.273 -4.07 32.375 1 40.62 12 SER B O 1
ATOM 1591 N N . LYS B 1 13 ? -7.727 -5.051 30.938 1 40.72 13 LYS B N 1
ATOM 1592 C CA . LYS B 1 13 ? -6.777 -6.102 30.594 1 40.72 13 LYS B CA 1
ATOM 1593 C C . LYS B 1 13 ? -5.625 -5.547 29.75 1 40.72 13 LYS B C 1
ATOM 1595 O O . LYS B 1 13 ? -4.496 -6.027 29.859 1 40.72 13 LYS B O 1
ATOM 1600 N N . ILE B 1 14 ? -5.961 -4.5 28.953 1 36.44 14 ILE B N 1
ATOM 1601 C CA . ILE B 1 14 ? -4.883 -3.922 28.156 1 36.44 14 ILE B CA 1
ATOM 1602 C C . ILE B 1 14 ? -3.926 -3.148 29.062 1 36.44 14 ILE B C 1
ATOM 1604 O O . ILE B 1 14 ? -2.707 -3.223 28.891 1 36.44 14 ILE B O 1
ATOM 1608 N N . LYS B 1 15 ? -4.516 -2.564 30.047 1 37.44 15 LYS B N 1
ATOM 1609 C CA . LYS B 1 15 ? -3.654 -1.869 31 1 37.44 15 LYS B CA 1
ATOM 1610 C C . LYS B 1 15 ? -2.711 -2.844 31.703 1 37.44 15 LYS B C 1
ATOM 1612 O O . LYS B 1 15 ? -1.568 -2.498 32 1 37.44 15 LYS B O 1
ATOM 1617 N N . ALA B 1 16 ? -3.254 -3.998 31.875 1 33.22 16 ALA B N 1
ATOM 1618 C CA . ALA B 1 16 ? -2.453 -4.945 32.656 1 33.22 16 ALA B CA 1
ATOM 1619 C C . ALA B 1 16 ? -1.208 -5.367 31.875 1 33.22 16 ALA B C 1
ATOM 1621 O O . ALA B 1 16 ? -0.214 -5.793 32.469 1 33.22 16 ALA B O 1
ATOM 1622 N N . ARG B 1 17 ? -1.376 -5.477 30.547 1 33.81 17 ARG B N 1
ATOM 1623 C CA . ARG B 1 17 ? -0.218 -5.992 29.828 1 33.81 17 ARG B CA 1
ATOM 1624 C C . ARG B 1 17 ? 0.853 -4.918 29.672 1 33.81 17 ARG B C 1
ATOM 1626 O O . ARG B 1 17 ? 1.932 -5.18 29.141 1 33.81 17 ARG B O 1
ATOM 1633 N N . LEU B 1 18 ? 0.399 -3.633 29.844 1 32.16 18 LEU B N 1
ATOM 1634 C CA . LEU B 1 18 ? 1.462 -2.635 29.781 1 32.16 18 LEU B CA 1
ATOM 1635 C C . LEU B 1 18 ? 2.439 -2.812 30.938 1 32.16 18 LEU B C 1
ATOM 1637 O O . LEU B 1 18 ? 2.061 -2.668 32.094 1 32.16 18 LEU B O 1
ATOM 1641 N N . LYS B 1 19 ? 3.273 -3.814 30.641 1 29.64 19 LYS B N 1
ATOM 1642 C CA . LYS B 1 19 ? 4.395 -4.027 31.562 1 29.64 19 LYS B CA 1
ATOM 1643 C C . LYS B 1 19 ? 5.09 -2.711 31.891 1 29.64 19 LYS B C 1
ATOM 1645 O O . LYS B 1 19 ? 5.531 -1.991 31 1 29.64 19 LYS B O 1
ATOM 1650 N N . ASN B 1 20 ? 4.523 -2.074 32.906 1 28.36 20 ASN B N 1
ATOM 1651 C CA . ASN B 1 20 ? 5.305 -0.98 33.469 1 28.36 20 ASN B CA 1
ATOM 1652 C C . ASN B 1 20 ? 6.734 -1.417 33.781 1 28.36 20 ASN B C 1
ATOM 1654 O O . ASN B 1 20 ? 6.949 -2.291 34.625 1 28.36 20 ASN B O 1
ATOM 1658 N N . VAL B 1 21 ? 7.488 -1.654 32.75 1 27.88 21 VAL B N 1
ATOM 1659 C CA . VAL B 1 21 ? 8.875 -1.864 33.125 1 27.88 21 VAL B CA 1
ATOM 1660 C C . VAL B 1 21 ? 9.359 -0.695 33.969 1 27.88 21 VAL B C 1
ATOM 1662 O O . VAL B 1 21 ? 9.375 0.451 33.531 1 27.88 21 VAL B O 1
ATOM 1665 N N . GLU B 1 22 ? 8.828 -0.774 35.156 1 26.53 22 GLU B N 1
ATOM 1666 C CA . GLU B 1 22 ? 9.297 0.174 36.188 1 26.53 22 GLU B CA 1
ATOM 1667 C C . GLU B 1 22 ? 10.812 0.134 36.312 1 26.53 22 GLU B C 1
ATOM 1669 O O . GLU B 1 22 ? 11.383 -0.892 36.688 1 26.53 22 GLU B O 1
ATOM 1674 N N . THR B 1 23 ? 11.438 0.622 35.25 1 26.8 23 THR B N 1
ATOM 1675 C CA . THR B 1 23 ? 12.875 0.749 35.469 1 26.8 23 THR B CA 1
ATOM 1676 C C . THR B 1 23 ? 13.156 1.652 36.688 1 26.8 23 THR B C 1
ATOM 1678 O O . THR B 1 23 ? 12.828 2.842 36.656 1 26.8 23 THR B O 1
ATOM 1681 N N . THR B 1 24 ? 12.859 1.084 37.812 1 26.88 24 THR B N 1
ATOM 1682 C CA . THR B 1 24 ? 13.125 1.811 39.062 1 26.88 24 THR B CA 1
ATOM 1683 C C . THR B 1 24 ? 14.609 2.143 39.156 1 26.88 24 THR B C 1
ATOM 1685 O O . THR B 1 24 ? 15.445 1.243 39.281 1 26.88 24 THR B O 1
ATOM 1688 N N . VAL B 1 25 ? 15.195 2.969 38.344 1 27.5 25 VAL B N 1
ATOM 1689 C CA . VAL B 1 25 ? 16.547 3.354 38.688 1 27.5 25 VAL B CA 1
ATOM 1690 C C . VAL B 1 25 ? 16.547 4.039 40.062 1 27.5 25 VAL B C 1
ATOM 1692 O O . VAL B 1 25 ? 15.836 5.023 40.25 1 27.5 25 VAL B O 1
ATOM 1695 N N . VAL B 1 26 ? 16.641 3.229 41.031 1 28.05 26 VAL B N 1
ATOM 1696 C CA . VAL B 1 26 ? 16.734 3.633 42.438 1 28.05 26 VAL B CA 1
ATOM 1697 C C . VAL B 1 26 ? 17.922 4.57 42.625 1 28.05 26 VAL B C 1
ATOM 1699 O O . VAL B 1 26 ? 19.078 4.168 42.406 1 28.05 26 VAL B O 1
ATOM 1702 N N . ASN B 1 27 ? 18.047 5.719 42 1 28.94 27 ASN B N 1
ATOM 1703 C CA . ASN B 1 27 ? 19.172 6.508 42.469 1 28.94 27 ASN B CA 1
ATOM 1704 C C . ASN B 1 27 ? 19.062 6.828 43.938 1 28.94 27 ASN B C 1
ATOM 1706 O O . ASN B 1 27 ? 17.984 6.691 44.531 1 28.94 27 ASN B O 1
ATOM 1710 N N . GLU B 1 28 ? 20.219 6.926 44.75 1 30.53 28 GLU B N 1
ATOM 1711 C CA . GLU B 1 28 ? 20.391 7.234 46.188 1 30.53 28 GLU B CA 1
ATOM 1712 C C . GLU B 1 28 ? 19.422 8.312 46.625 1 30.53 28 GLU B C 1
ATOM 1714 O O . GLU B 1 28 ? 18.891 8.258 47.75 1 30.53 28 GLU B O 1
ATOM 1719 N N . SER B 1 29 ? 19.656 9.539 46.188 1 29.5 29 SER B N 1
ATOM 1720 C CA . SER B 1 29 ? 19.031 10.648 46.906 1 29.5 29 SER B CA 1
ATOM 1721 C C . SER B 1 29 ? 17.531 10.664 46.719 1 29.5 29 SER B C 1
ATOM 1723 O O . SER B 1 29 ? 17.031 10.273 45.656 1 29.5 29 SER B O 1
ATOM 1725 N N . GLY B 1 30 ? 16.672 10.484 47.75 1 29.62 30 GLY B N 1
ATOM 1726 C CA . GLY B 1 30 ? 15.266 10.242 48 1 29.62 30 GLY B CA 1
ATOM 1727 C C . GLY B 1 30 ? 14.359 10.984 47.031 1 29.62 30 GLY B C 1
ATOM 1728 O O . GLY B 1 30 ? 13.148 10.758 47 1 29.62 30 GLY B O 1
ATOM 1729 N N . ASN B 1 31 ? 14.672 12.266 46.844 1 28.81 31 ASN B N 1
ATOM 1730 C CA . ASN B 1 31 ? 13.547 13 46.25 1 28.81 31 ASN B CA 1
ATOM 1731 C C . ASN B 1 31 ? 13.18 12.477 44.875 1 28.81 31 ASN B C 1
ATOM 1733 O O . ASN B 1 31 ? 14.008 12.492 43.969 1 28.81 31 ASN B O 1
ATOM 1737 N N . ALA B 1 32 ? 12.414 11.359 44.906 1 31.27 32 ALA B N 1
ATOM 1738 C CA . ALA B 1 32 ? 11.922 10.766 43.656 1 31.27 32 ALA B CA 1
ATOM 1739 C C . ALA B 1 32 ? 11.367 11.836 42.719 1 31.27 32 ALA B C 1
ATOM 1741 O O . ALA B 1 32 ? 10.289 12.391 42.969 1 31.27 32 ALA B O 1
ATOM 1742 N N . LYS B 1 33 ? 12.172 12.875 42.438 1 30.42 33 LYS B N 1
ATOM 1743 C CA . LYS B 1 33 ? 11.578 13.766 41.438 1 30.42 33 LYS B CA 1
ATOM 1744 C C . LYS B 1 33 ? 11.039 12.984 40.25 1 30.42 33 LYS B C 1
ATOM 1746 O O . LYS B 1 33 ?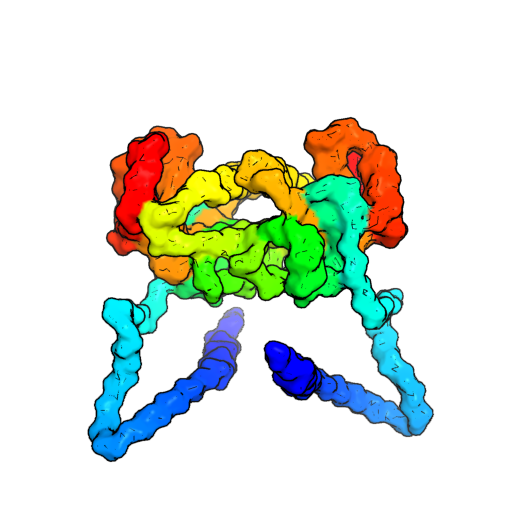 11.531 11.891 39.938 1 30.42 33 LYS B O 1
ATOM 1751 N N . ASP B 1 34 ? 9.742 13.094 40.094 1 33.97 34 ASP B N 1
ATOM 1752 C CA . ASP B 1 34 ? 8.977 12.594 38.938 1 33.97 34 ASP B CA 1
ATOM 1753 C C . ASP B 1 34 ? 9.852 12.516 37.688 1 33.97 34 ASP B C 1
ATOM 1755 O O . ASP B 1 34 ? 10.328 13.539 37.219 1 33.97 34 ASP B O 1
ATOM 1759 N N . ASN B 1 35 ? 10.758 11.578 37.719 1 31.12 35 ASN B N 1
ATOM 1760 C CA . ASN B 1 35 ? 11.625 11.305 36.594 1 31.12 35 ASN B CA 1
ATOM 1761 C C . ASN B 1 35 ? 10.836 11.188 35.281 1 31.12 35 ASN B C 1
ATOM 1763 O O . ASN B 1 35 ? 10.258 10.133 35 1 31.12 35 ASN B O 1
ATOM 1767 N N . GLU B 1 36 ? 10 12.211 35 1 31.59 36 GLU B N 1
ATOM 1768 C CA . GLU B 1 36 ? 9.703 12.203 33.594 1 31.59 36 GLU B CA 1
ATOM 1769 C C . GLU B 1 36 ? 10.945 11.875 32.75 1 31.59 36 GLU B C 1
ATOM 1771 O O . GLU B 1 36 ? 11.977 12.523 32.906 1 31.59 36 GLU B O 1
ATOM 1776 N N . LYS B 1 37 ? 11.289 10.703 32.531 1 31.61 37 LYS B N 1
ATOM 1777 C CA . LYS B 1 37 ? 12.383 10.312 31.641 1 31.61 37 LYS B CA 1
ATOM 1778 C C . LYS B 1 37 ? 12.539 11.32 30.5 1 31.61 37 LYS B C 1
ATOM 1780 O O . LYS B 1 37 ? 11.648 11.461 29.672 1 31.61 37 LYS B O 1
ATOM 1785 N N . LYS B 1 38 ? 13.078 12.508 30.719 1 29.09 38 LYS B N 1
ATOM 1786 C CA . LYS B 1 38 ? 13.672 13.32 29.672 1 29.09 38 LYS B CA 1
ATOM 1787 C C . LYS B 1 38 ? 14.547 12.477 28.734 1 29.09 38 LYS B C 1
ATOM 1789 O O . LYS B 1 38 ? 15.711 12.219 29.047 1 29.09 38 LYS B O 1
ATOM 1794 N N . ARG B 1 39 ? 14.336 11.391 28.109 1 34.25 39 ARG B N 1
ATOM 1795 C CA . ARG B 1 39 ? 15.227 10.938 27.047 1 34.25 39 ARG B CA 1
ATOM 1796 C C . ARG B 1 39 ? 15.797 12.117 26.281 1 34.25 39 ARG B C 1
ATOM 1798 O O . ARG B 1 39 ? 15.258 13.227 26.328 1 34.25 39 ARG B O 1
ATOM 1805 N N . GLU B 1 40 ? 16.781 11.977 25.219 1 33.88 40 GLU B N 1
ATOM 1806 C CA . GLU B 1 40 ? 17.469 13.102 24.594 1 33.88 40 GLU B CA 1
ATOM 1807 C C . GLU B 1 40 ? 16.516 14.25 24.297 1 33.88 40 GLU B C 1
ATOM 1809 O O . GLU B 1 40 ? 15.305 14.031 24.172 1 33.88 40 GLU B O 1
ATOM 1814 N N . GLY B 1 41 ? 16.703 15.539 24.203 1 35.25 41 GLY B N 1
ATOM 1815 C CA . GLY B 1 41 ? 16.172 16.859 23.906 1 35.25 41 GLY B CA 1
ATOM 1816 C C . GLY B 1 41 ? 14.766 16.828 23.359 1 35.25 41 GLY B C 1
ATOM 1817 O O . GLY B 1 41 ? 14.281 17.812 22.797 1 35.25 41 GLY B O 1
ATOM 1818 N N . PHE B 1 42 ? 14.32 15.617 22.953 1 38.41 42 PHE B N 1
ATOM 1819 C CA . PHE B 1 42 ? 12.984 15.664 22.375 1 38.41 42 PHE B CA 1
ATOM 1820 C C . PHE B 1 42 ? 11.914 15.656 23.453 1 38.41 42 PHE B C 1
ATOM 1822 O O . PHE B 1 42 ? 11.969 14.844 24.375 1 38.41 42 PHE B O 1
ATOM 1829 N N . VAL B 1 43 ? 11.453 16.656 23.938 1 35.81 43 VAL B N 1
ATOM 1830 C CA . VAL B 1 43 ? 10.188 16.766 24.641 1 35.81 43 VAL B CA 1
ATOM 1831 C C . VAL B 1 43 ? 9.148 15.859 24 1 35.81 43 VAL B C 1
ATOM 1833 O O . VAL B 1 43 ? 8.758 16.078 22.844 1 35.81 43 VAL B O 1
ATOM 1836 N N . VAL B 1 44 ? 9.258 14.578 24.25 1 44.31 44 VAL B N 1
ATOM 1837 C CA . VAL B 1 44 ? 8.125 13.766 23.812 1 44.31 44 VAL B CA 1
ATOM 1838 C C . VAL B 1 44 ? 6.832 14.328 24.406 1 44.31 44 VAL B C 1
ATOM 1840 O O . VAL B 1 44 ? 6.703 14.445 25.625 1 44.31 44 VAL B O 1
ATOM 1843 N N . ASP B 1 45 ? 6.223 15.359 23.938 1 48.62 45 ASP B N 1
ATOM 1844 C CA . ASP B 1 45 ? 4.855 15.734 24.297 1 48.62 45 ASP B CA 1
ATOM 1845 C C . ASP B 1 45 ? 3.988 14.492 24.5 1 48.62 45 ASP B C 1
ATOM 1847 O O . ASP B 1 45 ? 3.793 13.703 23.578 1 48.62 45 ASP B O 1
ATOM 1851 N N . LEU B 1 46 ? 3.816 14.023 25.766 1 61.16 46 LEU B N 1
ATOM 1852 C CA . LEU B 1 46 ? 3.113 12.836 26.25 1 61.16 46 LEU B CA 1
ATOM 1853 C C . LEU B 1 46 ? 1.635 12.898 25.875 1 61.16 46 LEU B C 1
ATOM 1855 O O . LEU B 1 46 ? 0.894 11.938 26.094 1 61.16 46 LEU B O 1
ATOM 1859 N N . LYS B 1 47 ? 1.133 14.062 25.438 1 80.44 47 LYS B N 1
ATOM 1860 C CA . LYS B 1 47 ? -0.287 14.023 25.094 1 80.44 47 LYS B CA 1
ATOM 1861 C C . LYS B 1 47 ? -0.507 13.453 23.703 1 80.44 47 LYS B C 1
ATOM 1863 O O . LYS B 1 47 ? 0.174 13.836 22.75 1 80.44 47 LYS B O 1
ATOM 1868 N N . PRO B 1 48 ? -1.384 12.477 23.703 1 91.75 48 PRO B N 1
ATOM 1869 C CA . PRO B 1 48 ? -1.674 11.922 22.391 1 91.75 48 PRO B CA 1
ATOM 1870 C C . PRO B 1 48 ? -2.158 12.969 21.391 1 91.75 48 PRO B C 1
ATOM 1872 O O . PRO B 1 48 ? -2.885 13.898 21.766 1 91.75 48 PRO B O 1
ATOM 1875 N N . ASP B 1 49 ? -1.586 13.086 20.219 1 97.06 49 ASP B N 1
ATOM 1876 C CA . ASP B 1 49 ? -2.051 13.922 19.125 1 97.06 49 ASP B CA 1
ATOM 1877 C C . ASP B 1 49 ? -3.125 13.203 18.297 1 97.06 49 ASP B C 1
ATOM 1879 O O . ASP B 1 49 ? -2.812 12.398 17.422 1 97.06 49 ASP B O 1
ATOM 1883 N N . LEU B 1 50 ? -4.359 13.477 18.547 1 97.19 50 LEU B N 1
ATOM 1884 C CA . LEU B 1 50 ? -5.469 12.781 17.906 1 97.19 50 LEU B CA 1
ATOM 1885 C C . LEU B 1 50 ? -6.145 13.664 16.859 1 97.19 50 LEU B C 1
ATOM 1887 O O . LEU B 1 50 ? -7.297 13.43 16.5 1 97.19 50 LEU B O 1
ATOM 1891 N N . GLU B 1 51 ? -5.379 14.656 16.453 1 97.81 51 GLU B N 1
ATOM 1892 C CA . GLU B 1 51 ? -5.922 15.555 15.445 1 97.81 51 GLU B CA 1
ATOM 1893 C C . GLU B 1 51 ? -5.945 14.883 14.07 1 97.81 51 GLU B C 1
ATOM 1895 O O . GLU B 1 51 ? -4.922 14.383 13.602 1 97.81 51 GLU B O 1
ATOM 1900 N N . VAL B 1 52 ? -7.121 14.859 13.477 1 98.69 52 VAL B N 1
ATOM 1901 C CA . VAL B 1 52 ? -7.293 14.492 12.078 1 98.69 52 VAL B CA 1
ATOM 1902 C C . VAL B 1 52 ? -7.492 15.742 11.227 1 98.69 52 VAL B C 1
ATOM 1904 O O . VAL B 1 52 ? -8.602 16.281 11.148 1 98.69 52 VAL B O 1
ATOM 1907 N N . ALA B 1 53 ? -6.457 16.234 10.594 1 98.88 53 ALA B N 1
ATOM 1908 C CA . ALA B 1 53 ? -6.504 17.5 9.875 1 98.88 53 ALA B CA 1
ATOM 1909 C C . ALA B 1 53 ? -7.051 17.312 8.461 1 98.88 53 ALA B C 1
ATOM 1911 O O . ALA B 1 53 ? -6.465 16.578 7.66 1 98.88 53 ALA B O 1
ATOM 1912 N N . LYS B 1 54 ? -8.156 17.922 8.195 1 98.88 54 LYS B N 1
ATOM 1913 C CA . LYS B 1 54 ? -8.742 17.859 6.859 1 98.88 54 LYS B CA 1
ATOM 1914 C C . LYS B 1 54 ? -8.062 18.859 5.922 1 98.88 54 LYS B C 1
ATOM 1916 O O . LYS B 1 54 ? -8.156 20.062 6.117 1 98.88 54 LYS B O 1
ATOM 1921 N N . ILE B 1 55 ? -7.398 18.375 4.91 1 98.88 55 ILE B N 1
ATOM 1922 C CA . ILE B 1 55 ? -6.703 19.219 3.947 1 98.88 55 ILE B CA 1
ATOM 1923 C C . ILE B 1 55 ? -7.609 19.5 2.748 1 98.88 55 ILE B C 1
ATOM 1925 O O . ILE B 1 55 ? -7.695 20.625 2.27 1 98.88 55 ILE B O 1
ATOM 1929 N N . THR B 1 56 ? -8.141 18.469 2.197 1 98.56 56 THR B N 1
ATOM 1930 C CA . THR B 1 56 ? -9.18 18.5 1.173 1 98.56 56 THR B CA 1
ATOM 1931 C C . THR B 1 56 ? -10.367 17.625 1.581 1 98.56 56 THR B C 1
ATOM 1933 O O . THR B 1 56 ? -10.383 17.062 2.674 1 98.56 56 THR B O 1
ATOM 1936 N N . ASP B 1 57 ? -11.289 17.484 0.67 1 98 57 ASP B N 1
ATOM 1937 C CA . ASP B 1 57 ? -12.453 16.672 0.976 1 98 57 ASP B CA 1
ATOM 1938 C C . ASP B 1 57 ? -12.07 15.188 1.07 1 98 57 ASP B C 1
ATOM 1940 O O . ASP B 1 57 ? -12.828 14.383 1.615 1 98 57 ASP B O 1
ATOM 1944 N N . TYR B 1 58 ? -10.867 14.859 0.575 1 98.69 58 TYR B N 1
ATOM 1945 C CA . TYR B 1 58 ? -10.539 13.438 0.55 1 98.69 58 TYR B CA 1
ATOM 1946 C C . TYR B 1 58 ? -9.156 13.188 1.126 1 98.69 58 TYR B C 1
ATOM 1948 O O . TYR B 1 58 ? -8.703 12.039 1.195 1 98.69 58 TYR B O 1
ATOM 1956 N N . ILE B 1 59 ? -8.414 14.258 1.537 1 98.94 59 ILE B N 1
ATOM 1957 C CA . ILE B 1 59 ? -7.082 14.062 2.104 1 98.94 59 ILE B CA 1
ATOM 1958 C C . ILE B 1 59 ? -7.051 14.57 3.541 1 98.94 59 ILE B C 1
ATOM 1960 O O . ILE B 1 59 ? -7.438 15.711 3.811 1 98.94 59 ILE B O 1
ATOM 1964 N N . PHE B 1 60 ? -6.613 13.742 4.395 1 98.94 60 PHE B N 1
ATOM 1965 C CA . PHE B 1 60 ? -6.461 14.039 5.816 1 98.94 60 PHE B CA 1
ATOM 1966 C C . PHE B 1 60 ? -5.047 13.719 6.289 1 98.94 60 PHE B C 1
ATOM 1968 O O . PHE B 1 60 ? -4.441 12.742 5.832 1 98.94 60 PHE B O 1
ATOM 1975 N N . ILE B 1 61 ? -4.547 14.531 7.242 1 98.88 61 ILE B N 1
ATOM 1976 C CA . ILE B 1 61 ? -3.205 14.336 7.781 1 98.88 61 ILE B CA 1
ATOM 1977 C C . ILE B 1 61 ? -3.275 14.172 9.297 1 98.88 61 ILE B C 1
ATOM 1979 O O . ILE B 1 61 ? -4.113 14.789 9.961 1 98.88 61 ILE B O 1
ATOM 1983 N N . GLY B 1 62 ? -2.402 13.383 9.797 1 98.69 62 GLY B N 1
ATOM 1984 C CA . GLY B 1 62 ? -2.264 13.273 11.242 1 98.69 62 GLY B CA 1
ATOM 1985 C C . GLY B 1 62 ? -1.035 12.484 11.664 1 98.69 62 GLY B C 1
ATOM 1986 O O . GLY B 1 62 ? -0.125 12.266 10.859 1 98.69 62 GLY B O 1
ATOM 1987 N N . SER B 1 63 ? -1.007 12.125 12.922 1 98.69 63 SER B N 1
ATOM 1988 C CA . SER B 1 63 ? 0.114 11.406 13.516 1 98.69 63 SER B CA 1
ATOM 1989 C C . SER B 1 63 ? -0.195 9.922 13.656 1 98.69 63 SER B C 1
ATOM 1991 O O . SER B 1 63 ? -1.298 9.477 13.328 1 98.69 63 SER B O 1
ATOM 1993 N N . GLN B 1 64 ? 0.836 9.203 14.117 1 98.62 64 GLN B N 1
ATOM 1994 C CA . GLN B 1 64 ? 0.68 7.777 14.375 1 98.62 64 GLN B CA 1
ATOM 1995 C C . GLN B 1 64 ? -0.381 7.523 15.438 1 98.62 64 GLN B C 1
ATOM 1997 O O . GLN B 1 64 ? -0.98 6.445 15.484 1 98.62 64 GLN B O 1
ATOM 2002 N N . ASP B 1 65 ? -0.619 8.5 16.312 1 98.5 65 ASP B N 1
ATOM 2003 C CA . ASP B 1 65 ? -1.627 8.344 17.359 1 98.5 65 ASP B CA 1
ATOM 2004 C C . ASP B 1 65 ? -3.02 8.172 16.75 1 98.5 65 ASP B C 1
ATOM 2006 O O . ASP B 1 65 ? -3.826 7.387 17.266 1 98.5 65 ASP B O 1
ATOM 2010 N N . VAL B 1 66 ? -3.305 8.906 15.727 1 98.62 66 VAL B N 1
ATOM 2011 C CA . VAL B 1 66 ? -4.562 8.734 15.008 1 98.62 66 VAL B CA 1
ATOM 2012 C C . VAL B 1 66 ? -4.566 7.379 14.297 1 98.62 66 VAL B C 1
ATOM 2014 O O . VAL B 1 66 ? -5.57 6.66 14.328 1 98.62 66 VAL B O 1
ATOM 2017 N N . ALA B 1 67 ? -3.451 6.992 13.711 1 98.75 67 ALA B N 1
ATOM 2018 C CA . ALA B 1 67 ? -3.33 5.781 12.898 1 98.75 67 ALA B CA 1
ATOM 2019 C C . ALA B 1 67 ? -3.637 4.539 13.727 1 98.75 67 ALA B C 1
ATOM 2021 O O . ALA B 1 67 ? -4.043 3.508 13.188 1 98.75 67 ALA B O 1
ATOM 2022 N N . MET B 1 68 ? -3.434 4.605 14.984 1 98.31 68 MET B N 1
ATOM 2023 C CA . MET B 1 68 ? -3.662 3.426 15.82 1 98.31 68 MET B CA 1
ATOM 2024 C C . MET B 1 68 ? -5.039 3.479 16.469 1 98.31 68 MET B C 1
ATOM 2026 O O . MET B 1 68 ? -5.387 2.611 17.281 1 98.31 68 MET B O 1
ATOM 2030 N N . ASN B 1 69 ? -5.836 4.496 16.188 1 98.56 69 ASN B N 1
ATOM 2031 C CA . ASN B 1 69 ? -7.172 4.668 16.75 1 98.56 69 ASN B CA 1
ATOM 2032 C C . ASN B 1 69 ? -8.258 4.32 15.742 1 98.56 69 ASN B C 1
ATOM 2034 O O . ASN B 1 69 ? -8.703 5.184 14.984 1 98.56 69 ASN B O 1
ATOM 2038 N N . GLU B 1 70 ? -8.695 3.121 15.789 1 98.25 70 GLU B N 1
ATOM 2039 C CA . GLU B 1 70 ? -9.648 2.617 14.805 1 98.25 70 GLU B CA 1
ATOM 2040 C C . GLU B 1 70 ? -10.945 3.422 14.836 1 98.25 70 GLU B C 1
ATOM 2042 O O . GLU B 1 70 ? -11.5 3.754 13.789 1 98.25 70 GLU B O 1
ATOM 2047 N N . CYS B 1 71 ? -11.453 3.686 16 1 98.38 71 CYS B N 1
ATOM 2048 C CA . CYS B 1 71 ? -12.703 4.422 16.156 1 98.38 71 CYS B CA 1
ATOM 2049 C C . CYS B 1 71 ? -12.609 5.793 15.5 1 98.38 71 CYS B C 1
ATOM 2051 O O . CYS B 1 71 ? -13.508 6.195 14.766 1 98.38 71 CYS B O 1
ATOM 2053 N N . LEU B 1 72 ? -11.516 6.473 15.797 1 98.44 72 LEU B N 1
ATOM 2054 C CA . LEU B 1 72 ? -11.312 7.801 15.227 1 98.44 72 LEU B CA 1
ATOM 2055 C C . LEU B 1 72 ? -11.242 7.742 13.711 1 98.44 72 LEU B C 1
ATOM 2057 O O . LEU B 1 72 ? -11.82 8.586 13.023 1 98.44 72 LEU B O 1
ATOM 2061 N N . LEU B 1 73 ? -10.562 6.777 13.141 1 98.88 73 LEU B N 1
ATOM 2062 C CA . LEU B 1 73 ? -10.469 6.59 11.695 1 98.88 73 LEU B CA 1
ATOM 2063 C C . LEU B 1 73 ? -11.844 6.32 11.094 1 98.88 73 LEU B C 1
ATOM 2065 O O . LEU B 1 73 ? -12.203 6.918 10.078 1 98.88 73 LEU B O 1
ATOM 2069 N N . LYS B 1 74 ? -12.602 5.492 11.703 1 98.56 74 LYS B N 1
ATOM 2070 C CA . LYS B 1 74 ? -13.914 5.129 11.195 1 98.56 74 LYS B CA 1
ATOM 2071 C C . LYS B 1 74 ? -14.898 6.293 11.312 1 98.56 74 LYS B C 1
ATOM 2073 O O . LYS B 1 74 ? -15.727 6.504 10.43 1 98.56 74 LYS B O 1
ATOM 2078 N N . MET B 1 75 ? -14.781 7.027 12.43 1 98.38 75 MET B N 1
ATOM 2079 C CA . MET B 1 75 ? -15.633 8.195 12.617 1 98.38 75 MET B CA 1
ATOM 2080 C C . MET B 1 75 ? -15.406 9.227 11.516 1 98.38 75 MET B C 1
ATOM 2082 O O . MET B 1 75 ? -16.328 9.969 11.164 1 98.38 75 MET B O 1
ATOM 2086 N N . ASN B 1 76 ? -14.234 9.258 11.016 1 98.62 76 ASN B N 1
ATOM 2087 C CA . ASN B 1 76 ? -13.914 10.172 9.93 1 98.62 76 ASN B CA 1
ATOM 2088 C C . ASN B 1 76 ? -14.102 9.523 8.562 1 98.62 76 ASN B C 1
ATOM 2090 O O . ASN B 1 76 ? -13.719 10.094 7.539 1 98.62 76 ASN B O 1
ATOM 2094 N N . ASN B 1 77 ? -14.602 8.289 8.477 1 98.62 77 ASN B N 1
ATOM 2095 C CA . ASN B 1 77 ? -14.93 7.547 7.262 1 98.62 77 ASN B CA 1
ATOM 2096 C C . ASN B 1 77 ? -13.703 7.316 6.391 1 98.62 77 ASN B C 1
ATOM 2098 O O . ASN B 1 77 ? -13.781 7.379 5.164 1 98.62 77 ASN B O 1
ATOM 2102 N N . ILE B 1 78 ? -12.586 7.156 7.047 1 98.88 78 ILE B N 1
ATOM 2103 C CA . ILE B 1 78 ? -11.352 6.883 6.309 1 98.88 78 ILE B CA 1
ATOM 2104 C C . ILE B 1 78 ? -11.492 5.562 5.551 1 98.88 78 ILE B C 1
ATOM 2106 O O . ILE B 1 78 ? -12.008 4.582 6.09 1 98.88 78 ILE B O 1
ATOM 2110 N N . THR B 1 79 ? -10.992 5.562 4.316 1 98.81 79 THR B N 1
ATOM 2111 C CA . THR B 1 79 ? -11.062 4.363 3.49 1 98.81 79 THR B CA 1
ATOM 2112 C C . THR B 1 79 ? -9.664 3.873 3.125 1 98.81 79 THR B C 1
ATOM 2114 O O . THR B 1 79 ? -9.461 2.68 2.896 1 98.81 79 THR B O 1
ATOM 2117 N N . HIS B 1 80 ? -8.75 4.805 2.975 1 98.94 80 HIS B N 1
ATOM 2118 C CA . HIS B 1 80 ? -7.371 4.531 2.584 1 98.94 80 HIS B CA 1
ATOM 2119 C C . HIS B 1 80 ? -6.387 5.172 3.557 1 98.94 80 HIS B C 1
ATOM 2121 O O . HIS B 1 80 ? -6.648 6.254 4.09 1 98.94 80 HIS B O 1
ATOM 2127 N N . ILE B 1 81 ? -5.238 4.492 3.729 1 99 81 ILE B N 1
ATOM 2128 C CA . ILE B 1 81 ? -4.203 5.035 4.602 1 99 81 ILE B CA 1
ATOM 2129 C C . ILE B 1 81 ? -2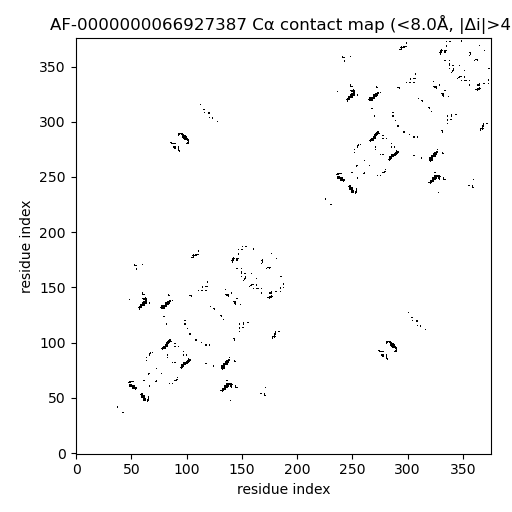.846 4.949 3.91 1 99 81 ILE B C 1
ATOM 2131 O O . ILE B 1 81 ? -2.484 3.902 3.367 1 99 81 ILE B O 1
ATOM 2135 N N . ILE B 1 82 ? -2.193 6.023 3.855 1 99 82 ILE B N 1
ATOM 2136 C CA . ILE B 1 82 ? -0.793 6.094 3.451 1 99 82 ILE B CA 1
ATOM 2137 C C . ILE B 1 82 ? 0.093 6.258 4.684 1 99 82 ILE B C 1
ATOM 2139 O O . ILE B 1 82 ? -0.044 7.234 5.426 1 99 82 ILE B O 1
ATOM 2143 N N . ASN B 1 83 ? 0.928 5.277 4.922 1 98.94 83 ASN B N 1
ATOM 2144 C CA . ASN B 1 83 ? 1.829 5.203 6.066 1 98.94 83 ASN B CA 1
ATOM 2145 C C . ASN B 1 83 ? 3.277 5.453 5.656 1 98.94 83 ASN B C 1
ATOM 2147 O O . ASN B 1 83 ? 3.932 4.566 5.105 1 98.94 83 ASN B O 1
ATOM 2151 N N . VAL B 1 84 ? 3.779 6.656 5.949 1 98.94 84 VAL B N 1
ATOM 2152 C CA . VAL B 1 84 ? 5.156 6.988 5.602 1 98.94 84 VAL B CA 1
ATOM 2153 C C . VAL B 1 84 ? 5.984 7.168 6.871 1 98.94 84 VAL B C 1
ATOM 2155 O O . VAL B 1 84 ? 6.883 8.008 6.922 1 98.94 84 VAL B O 1
ATOM 2158 N N . SER B 1 85 ? 5.688 6.418 7.875 1 98.81 85 SER B N 1
ATOM 2159 C CA . SER B 1 85 ? 6.371 6.473 9.164 1 98.81 85 SER B CA 1
ATOM 2160 C C . SER B 1 85 ? 7.516 5.469 9.227 1 98.81 85 SER B C 1
ATOM 2162 O O . SER B 1 85 ? 7.742 4.715 8.273 1 98.81 85 SER B O 1
ATOM 2164 N N . ILE B 1 86 ? 8.242 5.617 10.281 1 98.31 86 ILE B N 1
ATOM 2165 C CA . ILE B 1 86 ? 9.227 4.609 10.672 1 98.31 86 ILE B CA 1
ATOM 2166 C C . ILE B 1 86 ? 8.727 3.859 11.906 1 98.31 86 ILE B C 1
ATOM 2168 O O . ILE B 1 86 ? 8.281 4.473 12.875 1 98.31 86 ILE B O 1
ATOM 2172 N N . ASP B 1 87 ? 8.727 2.49 11.852 1 97 87 ASP B N 1
ATOM 2173 C CA . ASP B 1 87 ? 8.453 1.607 12.977 1 97 87 ASP B CA 1
ATOM 2174 C C . ASP B 1 87 ? 7.008 1.733 13.445 1 97 87 ASP B C 1
ATOM 2176 O O . ASP B 1 87 ? 6.719 1.63 14.641 1 97 87 ASP B O 1
ATOM 2180 N N . VAL B 1 88 ? 6.125 2.119 12.602 1 98 88 VAL B N 1
ATOM 2181 C CA . VAL B 1 88 ? 4.688 2.129 12.867 1 98 88 VAL B CA 1
ATOM 2182 C C . VAL B 1 88 ? 3.984 1.138 11.945 1 98 88 VAL B C 1
ATOM 2184 O O . VAL B 1 88 ? 3.992 1.306 10.719 1 98 88 VAL B O 1
ATOM 2187 N N . PRO B 1 89 ? 3.449 0.124 12.398 1 97.5 89 PRO B N 1
ATOM 2188 C CA . PRO B 1 89 ? 2.781 -0.864 11.547 1 97.5 89 PRO B CA 1
ATOM 2189 C C . PRO B 1 89 ? 1.436 -0.374 11.016 1 97.5 89 PRO B C 1
ATOM 2191 O O . PRO B 1 89 ? 0.971 0.702 11.406 1 97.5 89 PRO B O 1
ATOM 2194 N N . ASN B 1 90 ? 0.895 -1.104 10.023 1 98.31 90 ASN B N 1
ATOM 2195 C CA . ASN B 1 90 ? -0.514 -0.938 9.68 1 98.31 90 ASN B CA 1
ATOM 2196 C C . ASN B 1 90 ? -1.423 -1.624 10.695 1 98.31 90 ASN B C 1
ATOM 2198 O O . ASN B 1 90 ? -1.593 -2.844 10.664 1 98.31 90 ASN B O 1
ATOM 2202 N N . TYR B 1 91 ? -2.002 -0.862 11.547 1 98.12 91 TYR B N 1
ATOM 2203 C CA . TYR B 1 91 ? -2.691 -1.401 12.719 1 98.12 91 TYR B CA 1
ATOM 2204 C C . TYR B 1 91 ? -3.955 -2.15 12.305 1 98.12 91 TYR B C 1
ATOM 2206 O O . TYR B 1 91 ? -4.367 -3.096 12.977 1 98.12 91 TYR B O 1
ATOM 2214 N N . PHE B 1 92 ? -4.566 -1.763 11.234 1 98.38 92 PHE B N 1
ATOM 2215 C CA . PHE B 1 92 ? -5.848 -2.326 10.82 1 98.38 92 PHE B CA 1
ATOM 2216 C C . PHE B 1 92 ? -5.82 -2.719 9.352 1 98.38 92 PHE B C 1
ATOM 2218 O O . PHE B 1 92 ? -6.633 -2.238 8.562 1 98.38 92 PHE B O 1
ATOM 2225 N N . PRO B 1 93 ? -4.906 -3.654 8.969 1 97.25 93 PRO B N 1
ATOM 2226 C CA . PRO B 1 93 ? -4.629 -3.949 7.559 1 97.25 93 PRO B CA 1
ATOM 2227 C C . PRO B 1 93 ? -5.848 -4.496 6.82 1 97.25 93 PRO B C 1
ATOM 2229 O O . PRO B 1 93 ? -5.895 -4.469 5.586 1 97.25 93 PRO B O 1
ATOM 2232 N N . ASP B 1 94 ? -6.883 -4.938 7.492 1 97.5 94 ASP B N 1
ATOM 2233 C CA . ASP B 1 94 ? -8.031 -5.535 6.812 1 97.5 94 ASP B CA 1
ATOM 2234 C C . ASP B 1 94 ? -9.211 -4.566 6.77 1 97.5 94 ASP B C 1
ATOM 2236 O O . ASP B 1 94 ? -10.234 -4.852 6.145 1 97.5 94 ASP B O 1
ATOM 2240 N N . ASP B 1 95 ? -9.031 -3.371 7.375 1 98.12 95 ASP B N 1
ATOM 2241 C CA . ASP B 1 95 ? -10.148 -2.438 7.461 1 98.12 95 ASP B CA 1
ATOM 2242 C C . ASP B 1 95 ? -10 -1.301 6.453 1 98.12 95 ASP B C 1
ATOM 2244 O O . ASP B 1 95 ? -10.969 -0.619 6.125 1 98.12 95 ASP B O 1
ATOM 2248 N N . PHE B 1 96 ? -8.773 -1.09 6.008 1 98.62 96 PHE B N 1
ATOM 2249 C CA . PHE B 1 96 ? -8.453 -0.003 5.094 1 98.62 96 PHE B CA 1
ATOM 2250 C C . PHE B 1 96 ? -7.539 -0.492 3.975 1 98.62 96 PHE B C 1
ATOM 2252 O O . PHE B 1 96 ? -6.926 -1.556 4.086 1 98.62 96 PHE B O 1
ATOM 2259 N N . VAL B 1 97 ? -7.523 0.218 2.891 1 98.75 97 VAL B N 1
ATOM 2260 C CA . VAL B 1 97 ? -6.5 0 1.872 1 98.75 97 VAL B CA 1
ATOM 2261 C C . VAL B 1 97 ? -5.227 0.754 2.248 1 98.75 97 VAL B C 1
ATOM 2263 O O . VAL B 1 97 ? -5.266 1.957 2.518 1 98.75 97 VAL B O 1
ATOM 2266 N N . TYR B 1 98 ? -4.066 0.01 2.262 1 98.88 98 TYR B N 1
ATOM 2267 C CA . TYR B 1 98 ? -2.852 0.615 2.797 1 98.88 98 TYR B CA 1
ATOM 2268 C C . TYR B 1 98 ? -1.771 0.708 1.726 1 98.88 98 TYR B C 1
ATOM 2270 O O . TYR B 1 98 ? -1.57 -0.233 0.954 1 98.88 98 TYR B O 1
ATOM 2278 N N . LEU B 1 99 ? -1.159 1.83 1.667 1 98.94 99 LEU B N 1
ATOM 2279 C CA . LEU B 1 99 ? 0.184 1.993 1.122 1 98.94 99 LEU B CA 1
ATOM 2280 C C . LEU B 1 99 ? 1.186 2.309 2.229 1 98.94 99 LEU B C 1
ATOM 2282 O O . LEU B 1 99 ? 1.012 3.277 2.973 1 98.94 99 LEU B O 1
ATOM 2286 N N . LYS B 1 100 ? 2.164 1.455 2.416 1 98.88 100 LYS B N 1
ATOM 2287 C CA . LYS B 1 100 ? 3.168 1.663 3.457 1 98.88 100 LYS B CA 1
ATOM 2288 C C . LYS B 1 100 ? 4.566 1.768 2.855 1 98.88 100 LYS B C 1
ATOM 2290 O O . LYS B 1 100 ? 5.004 0.878 2.123 1 98.88 100 LYS B O 1
ATOM 2295 N N . MET B 1 101 ? 5.203 2.873 3.148 1 98.75 101 MET B N 1
ATOM 2296 C CA . MET B 1 101 ? 6.59 3.121 2.766 1 98.75 101 MET B CA 1
ATOM 2297 C C . MET B 1 101 ? 7.383 3.699 3.932 1 98.75 101 MET B C 1
ATOM 2299 O O . MET B 1 101 ? 7.039 4.762 4.453 1 98.75 101 MET B O 1
ATOM 2303 N N . LYS B 1 102 ? 8.422 3.039 4.293 1 98.75 102 LYS B N 1
ATOM 2304 C CA . LYS B 1 102 ? 9.312 3.615 5.293 1 98.75 102 LYS B CA 1
ATOM 2305 C C . LYS B 1 102 ? 10.016 4.859 4.754 1 98.75 102 LYS B C 1
ATOM 2307 O O . LYS B 1 102 ? 10.648 4.812 3.697 1 98.75 102 LYS B O 1
ATOM 2312 N N . MET B 1 103 ? 9.852 5.91 5.488 1 98.81 103 MET B N 1
ATOM 2313 C CA . MET B 1 103 ? 10.453 7.176 5.078 1 98.81 103 MET B CA 1
ATOM 2314 C C . MET B 1 103 ? 11.172 7.844 6.246 1 98.81 103 MET B C 1
ATOM 2316 O O . MET B 1 103 ? 10.57 8.055 7.305 1 98.81 103 MET B O 1
ATOM 2320 N N . TYR B 1 104 ? 12.461 8.164 6.102 1 98.75 104 TYR B N 1
ATOM 2321 C CA . TYR B 1 104 ? 13.211 8.875 7.129 1 98.75 104 TYR B CA 1
ATOM 2322 C C . TYR B 1 104 ? 12.922 10.367 7.07 1 98.75 104 TYR B C 1
ATOM 2324 O O . TYR B 1 104 ? 12.836 10.953 5.984 1 98.75 104 TYR B O 1
ATOM 2332 N N . ASP B 1 105 ? 12.805 10.984 8.227 1 98.62 105 ASP B N 1
ATOM 2333 C CA . ASP B 1 105 ? 12.656 12.43 8.289 1 98.62 105 ASP B CA 1
ATOM 2334 C C . ASP B 1 105 ? 14.016 13.125 8.352 1 98.62 105 ASP B C 1
ATOM 2336 O O . ASP B 1 105 ? 14.367 13.727 9.367 1 98.62 105 ASP B O 1
ATOM 2340 N N . ARG B 1 106 ? 14.641 13.062 7.203 1 98.69 106 ARG B N 1
ATOM 2341 C CA . ARG B 1 106 ? 15.961 13.656 7.047 1 98.69 106 ARG B CA 1
ATOM 2342 C C . ARG B 1 106 ? 16.016 14.539 5.809 1 98.69 106 ARG B C 1
ATOM 2344 O O . ARG B 1 106 ? 15.383 14.242 4.797 1 98.69 106 ARG B O 1
ATOM 2351 N N . PRO B 1 107 ? 16.812 15.57 5.91 1 98.56 107 PRO B N 1
ATOM 2352 C CA . PRO B 1 107 ? 16.906 16.5 4.777 1 98.56 107 PRO B CA 1
ATOM 2353 C C . PRO B 1 107 ? 17.422 15.836 3.51 1 98.56 107 PRO B C 1
ATOM 2355 O O . PRO B 1 107 ? 17.141 16.297 2.402 1 98.56 107 PRO B O 1
ATOM 2358 N N . ASP B 1 108 ? 18.141 14.727 3.668 1 98.44 108 ASP B N 1
ATOM 2359 C CA . ASP B 1 108 ? 18.75 14.094 2.504 1 98.44 108 ASP B CA 1
ATOM 2360 C C . ASP B 1 108 ? 17.844 13.016 1.919 1 98.44 108 ASP B C 1
ATOM 2362 O O . ASP B 1 108 ? 18.156 12.43 0.882 1 98.44 108 ASP B O 1
ATOM 2366 N N . THR B 1 109 ? 16.719 12.758 2.574 1 98.69 109 THR B N 1
ATOM 2367 C CA . THR B 1 109 ? 15.75 11.828 1.995 1 98.69 109 THR B CA 1
ATOM 2368 C C . THR B 1 109 ? 15.172 12.391 0.698 1 98.69 109 THR B C 1
ATOM 2370 O O . THR B 1 109 ? 14.742 13.539 0.649 1 98.69 109 THR B O 1
ATOM 2373 N N . ASN B 1 110 ? 15.203 11.594 -0.399 1 98.62 110 ASN B N 1
ATOM 2374 C CA . ASN B 1 110 ? 14.695 12.016 -1.702 1 98.62 110 ASN B CA 1
ATOM 2375 C C . ASN B 1 110 ? 13.195 11.789 -1.824 1 98.62 110 ASN B C 1
ATOM 2377 O O . ASN B 1 110 ? 12.742 10.648 -1.986 1 98.62 110 ASN B O 1
ATOM 2381 N N . LEU B 1 111 ? 12.406 12.797 -1.878 1 98.75 111 LEU B N 1
ATOM 2382 C CA . LEU B 1 111 ? 10.945 12.703 -1.939 1 98.75 111 LEU B CA 1
ATOM 2383 C C . LEU B 1 111 ? 10.5 11.984 -3.209 1 98.75 111 LEU B C 1
ATOM 2385 O O . LEU B 1 111 ? 9.469 11.32 -3.219 1 98.75 111 LEU B O 1
ATOM 2389 N N . ASN B 1 112 ? 11.289 12.078 -4.242 1 98 112 ASN B N 1
ATOM 2390 C CA . ASN B 1 112 ? 10.906 11.508 -5.531 1 98 112 ASN B CA 1
ATOM 2391 C C . ASN B 1 112 ? 10.812 9.984 -5.465 1 98 112 ASN B C 1
ATOM 2393 O O . ASN B 1 112 ? 10.234 9.359 -6.355 1 98 112 ASN B O 1
ATOM 2397 N N . ASP B 1 113 ? 11.422 9.422 -4.473 1 97.94 113 ASP B N 1
ATOM 2398 C CA . ASP B 1 113 ? 11.305 7.977 -4.289 1 97.94 113 ASP B CA 1
ATOM 2399 C C . ASP B 1 113 ? 9.906 7.598 -3.801 1 97.94 113 ASP B C 1
ATOM 2401 O O . ASP B 1 113 ? 9.516 6.43 -3.865 1 97.94 113 ASP B O 1
ATOM 2405 N N . TYR B 1 114 ? 9.086 8.523 -3.291 1 98.75 114 TYR B N 1
ATOM 2406 C CA . TYR B 1 114 ? 7.805 8.273 -2.631 1 98.75 114 TYR B CA 1
ATOM 2407 C C . TYR B 1 114 ? 6.656 8.883 -3.418 1 98.75 114 TYR B C 1
ATOM 2409 O O . TYR B 1 114 ? 5.598 8.266 -3.57 1 98.75 114 TYR B O 1
ATOM 2417 N N . ILE B 1 115 ? 6.871 9.992 -3.975 1 98.81 115 ILE B N 1
ATOM 2418 C CA . ILE B 1 115 ? 5.84 10.859 -4.539 1 98.81 115 ILE B CA 1
ATOM 2419 C C . ILE B 1 115 ? 5.07 10.102 -5.621 1 98.81 115 ILE B C 1
ATOM 2421 O O . ILE B 1 115 ? 3.838 10.086 -5.613 1 98.81 115 ILE B O 1
ATOM 2425 N N . PRO B 1 116 ? 5.742 9.414 -6.547 1 98.44 116 PRO B N 1
ATOM 2426 C CA . PRO B 1 116 ? 4.973 8.75 -7.602 1 98.44 116 PRO B CA 1
ATOM 2427 C C . PRO B 1 116 ? 4.051 7.66 -7.066 1 98.44 116 PRO B C 1
ATOM 2429 O O . PRO B 1 116 ? 2.902 7.543 -7.508 1 98.44 116 PRO B O 1
ATOM 2432 N N . PHE B 1 117 ? 4.5 6.852 -6.098 1 98.69 117 PHE B N 1
ATOM 2433 C CA . PHE B 1 117 ? 3.668 5.82 -5.488 1 98.69 117 PHE B CA 1
ATOM 2434 C C . PHE B 1 117 ? 2.453 6.438 -4.805 1 98.69 117 PHE B C 1
ATOM 2436 O O . PHE B 1 117 ? 1.327 5.969 -4.984 1 98.69 117 PHE B O 1
ATOM 2443 N N . ILE B 1 118 ? 2.705 7.488 -4.09 1 98.94 118 ILE B N 1
ATOM 2444 C CA . ILE B 1 118 ? 1.679 8.117 -3.262 1 98.94 118 ILE B CA 1
ATOM 2445 C C . ILE B 1 118 ? 0.66 8.82 -4.156 1 98.94 118 ILE B C 1
ATOM 2447 O O . ILE B 1 118 ? -0.55 8.664 -3.969 1 98.94 118 ILE B O 1
ATOM 2451 N N . ASN B 1 119 ? 1.143 9.523 -5.16 1 98.88 119 ASN B N 1
ATOM 2452 C CA . ASN B 1 119 ? 0.23 10.219 -6.062 1 98.88 119 ASN B CA 1
ATOM 2453 C C . ASN B 1 119 ? -0.656 9.242 -6.824 1 98.88 119 ASN B C 1
ATOM 2455 O O . ASN B 1 119 ? -1.861 9.461 -6.957 1 98.88 119 ASN B O 1
ATOM 2459 N N . ASN B 1 120 ? -0.06 8.203 -7.324 1 98.69 120 ASN B N 1
ATOM 2460 C CA . ASN B 1 120 ? -0.838 7.199 -8.047 1 98.69 120 ASN B CA 1
ATOM 2461 C C . ASN B 1 120 ? -1.87 6.531 -7.145 1 98.69 120 ASN B C 1
ATOM 2463 O O . ASN B 1 120 ? -2.994 6.262 -7.574 1 98.69 120 ASN B O 1
ATOM 2467 N N . PHE B 1 121 ? -1.453 6.289 -5.902 1 98.88 121 PHE B N 1
ATOM 2468 C CA . PHE B 1 121 ? -2.357 5.684 -4.934 1 98.88 121 PHE B CA 1
ATOM 2469 C C . PHE B 1 121 ? -3.559 6.582 -4.676 1 98.88 121 PHE B C 1
ATOM 2471 O O . PHE B 1 121 ? -4.703 6.121 -4.691 1 98.88 121 PHE B O 1
ATOM 2478 N N . ILE B 1 122 ? -3.303 7.82 -4.488 1 98.94 122 ILE B N 1
ATOM 2479 C CA . ILE B 1 122 ? -4.363 8.789 -4.242 1 98.94 122 ILE B CA 1
ATOM 2480 C C . ILE B 1 122 ? -5.266 8.891 -5.473 1 98.94 122 ILE B C 1
ATOM 2482 O O . ILE B 1 122 ? -6.488 8.812 -5.359 1 98.94 122 ILE B O 1
ATOM 2486 N N . ASN B 1 123 ? -4.691 9.031 -6.59 1 98.69 123 ASN B N 1
ATOM 2487 C CA . ASN B 1 123 ? -5.457 9.188 -7.824 1 98.69 123 ASN B CA 1
ATOM 2488 C C . ASN B 1 123 ? -6.355 7.98 -8.078 1 98.69 123 ASN B C 1
ATOM 2490 O O . ASN B 1 123 ? -7.504 8.133 -8.5 1 98.69 123 ASN B O 1
ATOM 2494 N N . GLU B 1 124 ? -5.824 6.828 -7.852 1 98.56 124 GLU B N 1
ATOM 2495 C CA . GLU B 1 124 ? -6.621 5.625 -8.078 1 98.56 124 GLU B CA 1
ATOM 2496 C C . GLU B 1 124 ? -7.785 5.547 -7.09 1 98.56 124 GLU B C 1
ATOM 2498 O O . GLU B 1 124 ? -8.883 5.129 -7.453 1 98.56 124 GLU B O 1
ATOM 2503 N N . ALA B 1 125 ? -7.496 5.93 -5.824 1 98.62 125 ALA B N 1
ATOM 2504 C CA . ALA B 1 125 ? -8.57 5.961 -4.832 1 98.62 125 ALA B CA 1
ATOM 2505 C C . ALA B 1 125 ? -9.695 6.883 -5.273 1 98.62 125 ALA B C 1
ATOM 2507 O O . ALA B 1 125 ? -10.875 6.512 -5.203 1 98.62 125 ALA B O 1
ATOM 2508 N N . ILE B 1 126 ? -9.352 8.023 -5.746 1 98.25 126 ILE B N 1
ATOM 2509 C CA . ILE B 1 126 ? -10.32 9.023 -6.18 1 98.25 126 ILE B CA 1
ATOM 2510 C C . ILE B 1 126 ? -11.109 8.492 -7.375 1 98.25 126 ILE B C 1
ATOM 2512 O O . ILE B 1 126 ? -12.32 8.719 -7.48 1 98.25 126 ILE B O 1
ATOM 2516 N N . LYS B 1 127 ? -10.453 7.785 -8.188 1 97.25 127 LYS B N 1
ATOM 2517 C CA . LYS B 1 127 ? -11.07 7.289 -9.414 1 97.25 127 LYS B CA 1
ATOM 2518 C C . LYS B 1 127 ? -12.016 6.129 -9.133 1 97.25 127 LYS B C 1
ATOM 2520 O O . LYS B 1 127 ? -13.055 5.996 -9.773 1 97.25 127 LYS B O 1
ATOM 2525 N N . THR B 1 128 ? -11.719 5.316 -8.156 1 95.56 128 THR B N 1
ATOM 2526 C CA . THR B 1 128 ? -12.367 4.016 -8.062 1 95.56 128 THR B CA 1
ATOM 2527 C C . THR B 1 128 ? -13.359 3.988 -6.898 1 95.56 128 THR B C 1
ATOM 2529 O O . THR B 1 128 ? -14.266 3.156 -6.871 1 95.56 128 THR B O 1
ATOM 2532 N N . PHE B 1 129 ? -13.156 4.883 -5.898 1 95.62 129 PHE B N 1
ATOM 2533 C CA . PHE B 1 129 ? -14.039 4.887 -4.738 1 95.62 129 PHE B CA 1
ATOM 2534 C C . PHE B 1 129 ? -15.039 6.035 -4.824 1 95.62 129 PHE B C 1
ATOM 2536 O O . PHE B 1 129 ? -14.688 7.141 -5.246 1 95.62 129 PHE B O 1
ATOM 2543 N N . LYS B 1 130 ? -16.266 5.859 -4.473 1 95 130 LYS B N 1
ATOM 2544 C CA . LYS B 1 130 ? -17.312 6.879 -4.512 1 95 130 LYS B CA 1
ATOM 2545 C C . LYS B 1 130 ? -17 8.023 -3.553 1 95 130 LYS B C 1
ATOM 2547 O O . LYS B 1 130 ? -17.156 9.195 -3.9 1 95 130 LYS B O 1
ATOM 2552 N N . ASN B 1 131 ? -16.594 7.77 -2.338 1 96.88 131 ASN B N 1
ATOM 2553 C CA . ASN B 1 131 ? -16.234 8.75 -1.319 1 96.88 131 ASN B CA 1
ATOM 2554 C C . ASN B 1 131 ? -14.898 8.43 -0.665 1 96.88 131 ASN B C 1
ATOM 2556 O O . ASN B 1 131 ? -14.836 8.164 0.536 1 96.88 131 ASN B O 1
ATOM 2560 N N . PRO B 1 132 ? -13.875 8.539 -1.536 1 98.5 132 PRO B N 1
ATOM 2561 C CA . PRO B 1 132 ? -12.562 8.227 -0.972 1 98.5 132 PRO B CA 1
ATOM 2562 C C . PRO B 1 132 ? -12.125 9.211 0.106 1 98.5 132 PRO B C 1
ATOM 2564 O O . PRO B 1 132 ? -12.305 10.422 -0.055 1 98.5 132 PRO B O 1
ATOM 2567 N N . ARG B 1 133 ? -11.672 8.719 1.195 1 98.88 133 ARG B N 1
ATOM 2568 C CA . ARG B 1 133 ? -11.062 9.516 2.254 1 98.88 133 ARG B CA 1
ATOM 2569 C C . ARG B 1 133 ? -9.719 8.93 2.676 1 98.88 133 ARG B C 1
ATOM 2571 O O . ARG B 1 133 ? -9.664 7.859 3.281 1 98.88 133 ARG B O 1
ATOM 2578 N N . ILE B 1 134 ? -8.664 9.617 2.363 1 99 134 ILE B N 1
ATOM 2579 C CA . ILE B 1 134 ? -7.293 9.125 2.475 1 99 134 ILE B CA 1
ATOM 2580 C C . ILE B 1 134 ? -6.594 9.797 3.65 1 99 134 ILE B C 1
ATOM 2582 O O . ILE B 1 134 ? -6.48 11.031 3.691 1 99 134 ILE B O 1
ATOM 2586 N N . PHE B 1 135 ? -6.227 9.016 4.59 1 99 135 PHE B N 1
ATOM 2587 C CA . PHE B 1 135 ? -5.465 9.5 5.738 1 99 135 PHE B CA 1
ATOM 2588 C C . PHE B 1 135 ? -3.973 9.258 5.531 1 99 135 PHE B C 1
ATOM 2590 O O . PHE B 1 135 ? -3.547 8.133 5.277 1 99 135 PHE B O 1
ATOM 2597 N N . ILE B 1 136 ? -3.205 10.297 5.512 1 99 136 ILE B N 1
ATOM 2598 C CA . ILE B 1 136 ? -1.755 10.242 5.367 1 99 136 ILE B CA 1
ATOM 2599 C C . ILE B 1 136 ? -1.088 10.57 6.699 1 99 136 ILE B C 1
ATOM 2601 O O . ILE B 1 136 ? -1.363 11.609 7.301 1 99 136 ILE B O 1
ATOM 2605 N N . HIS B 1 137 ? -0.223 9.625 7.141 1 98.94 137 HIS B N 1
ATOM 2606 C CA . HIS B 1 137 ? 0.408 9.914 8.422 1 98.94 137 HIS B CA 1
ATOM 2607 C C . HIS B 1 137 ? 1.887 9.539 8.406 1 98.94 137 HIS B C 1
ATOM 2609 O O . HIS B 1 137 ? 2.326 8.766 7.551 1 98.94 137 HIS B O 1
ATOM 2615 N N . CYS B 1 138 ? 2.611 10.133 9.227 1 98.69 138 CYS B N 1
ATOM 2616 C CA . CYS B 1 138 ? 3.934 9.695 9.656 1 98.69 138 CYS B CA 1
ATOM 2617 C C . CYS B 1 138 ? 3.99 9.531 11.172 1 98.69 138 CYS B C 1
ATOM 2619 O O . CYS B 1 138 ? 3.014 9.117 11.797 1 98.69 138 CYS B O 1
ATOM 2621 N N . ASN B 1 139 ? 5.094 9.648 11.812 1 98.31 139 ASN B N 1
ATOM 2622 C CA . ASN B 1 139 ? 5.18 9.469 13.258 1 98.31 139 ASN B CA 1
ATOM 2623 C C . ASN B 1 139 ? 4.496 10.609 14.008 1 98.31 139 ASN B C 1
ATOM 2625 O O . ASN B 1 139 ? 3.641 10.367 14.859 1 98.31 139 ASN B O 1
ATOM 2629 N N . ALA B 1 140 ? 4.73 11.875 13.562 1 98.06 140 ALA B N 1
ATOM 2630 C CA . ALA B 1 140 ? 4.246 13.023 14.328 1 98.06 140 ALA B CA 1
ATOM 2631 C C . ALA B 1 140 ? 3.248 13.844 13.516 1 98.06 140 ALA B C 1
ATOM 2633 O O . ALA B 1 140 ? 2.574 14.727 14.047 1 98.06 140 ALA B O 1
ATOM 2634 N N . GLY B 1 141 ? 3.107 13.609 12.172 1 98.44 141 GLY B N 1
ATOM 2635 C CA . GLY B 1 141 ? 2.236 14.422 11.344 1 98.44 141 GLY B CA 1
ATOM 2636 C C . GLY B 1 141 ? 2.736 15.852 11.18 1 98.44 141 GLY B C 1
ATOM 2637 O O . GLY B 1 141 ? 1.94 16.781 11.109 1 98.44 141 GLY B O 1
ATOM 2638 N N . ILE B 1 142 ? 4.086 16 11.086 1 98.75 142 ILE B N 1
ATOM 2639 C CA . ILE B 1 142 ? 4.66 17.344 11.109 1 98.75 142 ILE B CA 1
ATOM 2640 C C . ILE B 1 142 ? 5.488 17.562 9.844 1 98.75 142 ILE B C 1
ATOM 2642 O O . ILE B 1 142 ? 5.477 18.656 9.281 1 98.75 142 ILE B O 1
ATOM 2646 N N . SER B 1 143 ? 6.16 16.562 9.281 1 98.88 143 SER B N 1
ATOM 2647 C CA . SER B 1 143 ? 7.137 16.75 8.219 1 98.88 143 SER B CA 1
ATOM 2648 C C . SER B 1 143 ? 6.887 15.805 7.055 1 98.88 143 SER B C 1
ATOM 2650 O O . SER B 1 143 ? 6.473 16.234 5.977 1 98.88 143 SER B O 1
ATOM 2652 N N . ARG B 1 144 ? 7.016 14.469 7.246 1 98.94 144 ARG B N 1
ATOM 2653 C CA . ARG B 1 144 ? 6.973 13.5 6.16 1 98.94 144 ARG B CA 1
ATOM 2654 C C . ARG B 1 144 ? 5.59 13.461 5.516 1 98.94 144 ARG B C 1
ATOM 2656 O O . ARG B 1 144 ? 5.461 13.664 4.305 1 98.94 144 ARG B O 1
ATOM 2663 N N . SER B 1 145 ? 4.574 13.219 6.375 1 98.94 145 SER B N 1
ATOM 2664 C CA . SER B 1 145 ? 3.215 13.18 5.852 1 98.94 145 SER B CA 1
ATOM 2665 C C . SER B 1 145 ? 2.816 14.516 5.234 1 98.94 145 SER B C 1
ATOM 2667 O O . SER B 1 145 ? 2.188 14.555 4.176 1 98.94 145 SER B O 1
ATOM 2669 N N . VAL B 1 146 ? 3.258 15.562 5.855 1 98.94 146 VAL B N 1
ATOM 2670 C CA . VAL B 1 146 ? 3.004 16.906 5.367 1 98.94 146 VAL B CA 1
ATOM 2671 C C . VAL B 1 146 ? 3.666 17.094 4.004 1 98.94 146 VAL B C 1
ATOM 2673 O O . VAL B 1 146 ? 3.037 17.594 3.062 1 98.94 146 VAL B O 1
ATOM 2676 N N . SER B 1 147 ? 4.871 16.672 3.859 1 99 147 SER B N 1
ATOM 2677 C CA . SER B 1 147 ? 5.656 16.891 2.648 1 99 147 SER B CA 1
ATOM 2678 C C . SER B 1 147 ? 5.051 16.156 1.458 1 99 147 SER B C 1
ATOM 2680 O O . SER B 1 147 ? 4.898 16.734 0.378 1 99 147 SER B O 1
ATOM 2682 N N . VAL B 1 148 ? 4.645 14.945 1.634 1 98.94 148 VAL B N 1
ATOM 2683 C CA . VAL B 1 148 ? 4.109 14.188 0.504 1 98.94 148 VAL B CA 1
ATOM 2684 C C . VAL B 1 148 ? 2.719 14.711 0.15 1 98.94 148 VAL B C 1
ATOM 2686 O O . VAL B 1 148 ? 2.32 14.688 -1.017 1 98.94 148 VAL B O 1
ATOM 2689 N N . THR B 1 149 ? 1.979 15.242 1.127 1 99 149 THR B N 1
ATOM 2690 C CA . THR B 1 149 ? 0.69 15.867 0.846 1 99 149 THR B CA 1
ATOM 2691 C C . THR B 1 149 ? 0.872 17.141 0.024 1 99 149 THR B C 1
ATOM 2693 O O . THR B 1 149 ? 0.18 17.344 -0.975 1 99 149 THR B O 1
ATOM 2696 N N . ILE B 1 150 ? 1.853 17.922 0.423 1 99 150 ILE B N 1
ATOM 2697 C CA . ILE B 1 150 ? 2.133 19.156 -0.314 1 99 150 ILE B CA 1
ATOM 2698 C C . ILE B 1 150 ? 2.566 18.812 -1.738 1 99 150 ILE B C 1
ATOM 2700 O O . ILE B 1 150 ? 2.117 19.453 -2.697 1 99 150 ILE B O 1
ATOM 2704 N N . ALA B 1 151 ? 3.393 17.828 -1.874 1 99 151 ALA B N 1
ATOM 2705 C CA . ALA B 1 151 ? 3.818 17.391 -3.205 1 99 151 ALA B CA 1
ATOM 2706 C C . ALA B 1 151 ? 2.619 17.016 -4.07 1 99 151 ALA B C 1
ATOM 2708 O O . ALA B 1 151 ? 2.559 17.391 -5.25 1 99 151 ALA B O 1
ATOM 2709 N N . TYR B 1 152 ? 1.682 16.344 -3.459 1 98.94 152 TYR B N 1
ATOM 2710 C CA . TYR B 1 152 ? 0.48 15.961 -4.195 1 98.94 152 TYR B CA 1
ATOM 2711 C C . TYR B 1 152 ? -0.292 17.203 -4.648 1 98.94 152 TYR B C 1
ATOM 2713 O O . TYR B 1 152 ? -0.727 17.281 -5.797 1 98.94 152 TYR B O 1
ATOM 2721 N N . LEU B 1 153 ? -0.453 18.125 -3.754 1 98.94 153 LEU B N 1
ATOM 2722 C CA . LEU B 1 153 ? -1.213 19.344 -4.066 1 98.94 153 LEU B CA 1
ATOM 2723 C C . LEU B 1 153 ? -0.545 20.125 -5.184 1 98.94 153 LEU B C 1
ATOM 2725 O O . LEU B 1 153 ? -1.226 20.703 -6.039 1 98.94 153 LEU B O 1
ATOM 2729 N N . ILE B 1 154 ? 0.767 20.125 -5.172 1 98.94 154 ILE B N 1
ATOM 2730 C CA . ILE B 1 154 ? 1.499 20.828 -6.211 1 98.94 154 ILE B CA 1
ATOM 2731 C C . ILE B 1 154 ? 1.365 20.094 -7.539 1 98.94 154 ILE B C 1
ATOM 2733 O O . ILE B 1 154 ? 0.932 20.672 -8.539 1 98.94 154 ILE B O 1
ATOM 2737 N N . LEU B 1 155 ? 1.605 18.828 -7.574 1 98.88 155 LEU B N 1
ATOM 2738 C CA . LEU B 1 155 ? 1.802 18.078 -8.812 1 98.88 155 LEU B CA 1
ATOM 2739 C C . LEU B 1 155 ? 0.466 17.641 -9.398 1 98.88 155 LEU B C 1
ATOM 2741 O O . LEU B 1 155 ? 0.323 17.531 -10.625 1 98.88 155 LEU B O 1
ATOM 2745 N N . CYS B 1 156 ? -0.481 17.422 -8.531 1 98.62 156 CYS B N 1
ATOM 2746 C CA . CYS B 1 156 ? -1.716 16.828 -9.023 1 98.62 156 CYS B CA 1
ATOM 2747 C C . CYS B 1 156 ? -2.869 17.812 -8.953 1 98.62 156 CYS B C 1
ATOM 2749 O O . CYS B 1 156 ? -3.867 17.656 -9.664 1 98.62 156 CYS B O 1
ATOM 2751 N N . CYS B 1 157 ? -2.711 18.891 -8.156 1 98.44 157 CYS B N 1
ATOM 2752 C CA . CYS B 1 157 ? -3.812 19.828 -8.023 1 98.44 157 CYS B CA 1
ATOM 2753 C C . CYS B 1 157 ? -3.424 21.203 -8.578 1 98.44 157 CYS B C 1
ATOM 2755 O O . CYS B 1 157 ? -4.238 22.125 -8.586 1 98.44 157 CYS B O 1
ATOM 2757 N N . GLY B 1 158 ? -2.178 21.359 -8.938 1 98.44 158 GLY B N 1
ATOM 2758 C CA . GLY B 1 158 ? -1.752 22.547 -9.656 1 98.44 158 GLY B CA 1
ATOM 2759 C C . GLY B 1 158 ? -1.472 23.734 -8.742 1 98.44 158 GLY B C 1
ATOM 2760 O O . GLY B 1 158 ? -1.434 24.875 -9.188 1 98.44 158 GLY B O 1
ATOM 2761 N N . MET B 1 159 ? -1.297 23.516 -7.484 1 98.75 159 MET B N 1
ATOM 2762 C CA . MET B 1 159 ? -1.012 24.609 -6.547 1 98.75 159 MET B CA 1
ATOM 2763 C C . MET B 1 159 ? 0.469 24.969 -6.566 1 98.75 159 MET B C 1
ATOM 2765 O O . MET B 1 159 ? 1.316 24.109 -6.852 1 98.75 159 MET B O 1
ATOM 2769 N N . SER B 1 160 ? 0.68 26.219 -6.285 1 98.69 160 SER B N 1
ATOM 2770 C CA . SER B 1 160 ? 2.061 26.594 -5.984 1 98.69 160 SER B CA 1
ATOM 2771 C C . SER B 1 160 ? 2.488 26.062 -4.621 1 98.69 160 SER B C 1
ATOM 2773 O O . SER B 1 160 ? 1.646 25.656 -3.812 1 98.69 160 SER B O 1
ATOM 2775 N N . TYR B 1 161 ? 3.768 26.062 -4.422 1 98.69 161 TYR B N 1
ATOM 2776 C CA . TYR B 1 161 ? 4.258 25.656 -3.109 1 98.69 161 TYR B CA 1
ATOM 2777 C C . TYR B 1 161 ? 3.607 26.469 -2.002 1 98.69 161 TYR B C 1
ATOM 2779 O O . TYR B 1 161 ? 3.141 25.906 -1.004 1 98.69 161 TYR B O 1
ATOM 2787 N N . ASN B 1 162 ? 3.635 27.797 -2.154 1 98.62 162 ASN B N 1
ATOM 2788 C CA . ASN B 1 162 ? 3.104 28.656 -1.111 1 98.62 162 ASN B CA 1
ATOM 2789 C C . ASN B 1 162 ? 1.626 28.375 -0.849 1 98.62 162 ASN B C 1
ATOM 2791 O O . ASN B 1 162 ? 1.197 28.312 0.305 1 98.62 162 ASN B O 1
ATOM 2795 N N . GLU B 1 163 ? 0.844 28.203 -1.881 1 98.81 163 GLU B N 1
ATOM 2796 C CA . GLU B 1 163 ? -0.573 27.875 -1.734 1 98.81 163 GLU B CA 1
ATOM 2797 C C . GLU B 1 163 ? -0.765 26.562 -0.996 1 98.81 163 GLU B C 1
ATOM 2799 O O . GLU B 1 163 ? -1.569 26.469 -0.066 1 98.81 163 GLU B O 1
ATOM 2804 N N . ALA B 1 164 ? -0.011 25.547 -1.464 1 98.94 164 ALA B N 1
ATOM 2805 C CA . ALA B 1 164 ? -0.123 24.219 -0.873 1 98.94 164 ALA B CA 1
ATOM 2806 C C . ALA B 1 164 ? 0.297 24.234 0.594 1 98.94 164 ALA B C 1
ATOM 2808 O O . ALA B 1 164 ? -0.395 23.672 1.45 1 98.94 164 ALA B O 1
ATOM 2809 N N . TYR B 1 165 ? 1.391 24.828 0.871 1 98.81 165 TYR B N 1
ATOM 2810 C CA . TYR B 1 165 ? 1.908 24.906 2.232 1 98.81 165 TYR B CA 1
ATOM 2811 C C . TYR B 1 165 ? 0.931 25.625 3.148 1 98.81 165 TYR B C 1
ATOM 2813 O O . TYR B 1 165 ? 0.663 25.172 4.266 1 98.81 165 TYR B O 1
ATOM 2821 N N . GLU B 1 166 ? 0.443 26.75 2.762 1 98.75 166 GLU B N 1
ATOM 2822 C CA . GLU B 1 166 ? -0.492 27.516 3.576 1 98.75 166 GLU B CA 1
ATOM 2823 C C . GLU B 1 166 ? -1.775 26.734 3.836 1 98.75 166 GLU B C 1
ATOM 2825 O O . GLU B 1 166 ? -2.346 26.812 4.926 1 98.75 166 GLU B O 1
ATOM 2830 N N . LYS B 1 167 ? -2.234 26.031 2.822 1 98.81 167 LYS B N 1
ATOM 2831 C CA . LYS B 1 167 ? -3.422 25.203 2.988 1 98.81 167 LYS B CA 1
ATOM 2832 C C . LYS B 1 167 ? -3.203 24.141 4.07 1 98.81 167 LYS B C 1
ATOM 2834 O O . LYS B 1 167 ? -4.051 23.953 4.945 1 98.81 167 LYS B O 1
ATOM 2839 N N . VAL B 1 168 ? -2.066 23.453 4 1 98.94 168 VAL B N 1
ATOM 2840 C CA . VAL B 1 168 ? -1.764 22.391 4.965 1 98.94 168 VAL B CA 1
ATOM 2841 C C . VAL B 1 168 ? -1.534 23 6.344 1 98.94 168 VAL B C 1
ATOM 2843 O O . VAL B 1 168 ? -2.053 22.5 7.344 1 98.94 168 VAL B O 1
ATOM 2846 N N . LYS B 1 169 ? -0.8 24.078 6.414 1 98.75 169 LYS B N 1
ATOM 2847 C CA . LYS B 1 169 ? -0.518 24.766 7.668 1 98.75 169 LYS B CA 1
ATOM 2848 C C . LYS B 1 169 ? -1.8 25.297 8.305 1 98.75 169 LYS B C 1
ATOM 2850 O O . LYS B 1 169 ? -1.93 25.312 9.531 1 98.75 169 LYS B O 1
ATOM 2855 N N . GLY B 1 170 ? -2.672 25.766 7.48 1 98.69 170 GLY B N 1
ATOM 2856 C CA . GLY B 1 170 ? -3.959 26.234 7.969 1 98.69 170 GLY B CA 1
ATOM 2857 C C . GLY B 1 170 ? -4.773 25.156 8.648 1 98.69 170 GLY B C 1
ATOM 2858 O O . GLY B 1 170 ? -5.496 25.422 9.609 1 98.69 170 GLY B O 1
ATOM 2859 N N . ALA B 1 171 ? -4.664 23.953 8.164 1 98.69 171 ALA B N 1
ATOM 2860 C CA . ALA B 1 171 ? -5.438 22.844 8.695 1 98.69 171 ALA B CA 1
ATOM 2861 C C . ALA B 1 171 ? -4.688 22.141 9.828 1 98.69 171 ALA B C 1
ATOM 2863 O O . ALA B 1 171 ? -5.309 21.578 10.734 1 98.69 171 ALA B O 1
ATOM 2864 N N . ARG B 1 172 ? -3.373 22.188 9.727 1 98.31 172 ARG B N 1
ATOM 2865 C CA . ARG B 1 172 ? -2.51 21.578 10.727 1 98.31 172 ARG B CA 1
ATOM 2866 C C . ARG B 1 172 ? -1.363 22.5 11.109 1 98.31 172 ARG B C 1
ATOM 2868 O O . ARG B 1 172 ? -0.283 22.438 10.516 1 98.31 172 ARG B O 1
ATOM 2875 N N . LYS B 1 173 ? -1.487 23.156 12.188 1 97.75 173 LYS B N 1
ATOM 2876 C CA . LYS B 1 173 ? -0.657 24.297 12.578 1 97.75 173 LYS B CA 1
ATOM 2877 C C . LYS B 1 173 ? 0.792 23.859 12.797 1 97.75 173 LYS B C 1
ATOM 2879 O O . LYS B 1 173 ? 1.715 24.656 12.602 1 97.75 173 LYS B O 1
ATOM 2884 N N . HIS B 1 174 ? 0.979 22.609 13.141 1 96.81 174 HIS B N 1
ATOM 2885 C CA . HIS B 1 174 ? 2.33 22.188 13.484 1 96.81 174 HIS B CA 1
ATOM 2886 C C . HIS B 1 174 ? 3.066 21.641 12.266 1 96.81 174 HIS B C 1
ATOM 2888 O O . HIS B 1 174 ? 4.188 21.141 12.391 1 96.81 174 HIS B O 1
ATOM 2894 N N . SER B 1 175 ? 2.484 21.828 11.094 1 98.62 175 SER B N 1
ATOM 2895 C CA . SER B 1 175 ? 3.107 21.359 9.852 1 98.62 175 SER B CA 1
ATOM 2896 C C . SER B 1 175 ? 4.422 22.094 9.594 1 98.62 175 SER B C 1
ATOM 2898 O O . SER B 1 175 ? 4.449 23.312 9.531 1 98.62 175 SER B O 1
ATOM 2900 N N . ARG B 1 176 ? 5.469 21.297 9.406 1 98.62 176 ARG B N 1
ATOM 2901 C CA . ARG B 1 176 ? 6.793 21.875 9.18 1 98.62 176 ARG B CA 1
ATOM 2902 C C . ARG B 1 176 ? 7.711 20.875 8.484 1 98.62 176 ARG B C 1
ATOM 2904 O O . ARG B 1 176 ? 8.523 20.219 9.133 1 98.62 176 ARG B O 1
ATOM 2911 N N . PRO B 1 177 ? 7.648 20.828 7.121 1 98.81 177 PRO B N 1
ATOM 2912 C CA . PRO B 1 177 ? 8.641 20 6.43 1 98.81 177 PRO B CA 1
ATOM 2913 C C . PRO B 1 177 ? 10.07 20.328 6.836 1 98.81 177 PRO B C 1
ATOM 2915 O O . PRO B 1 177 ? 10.398 21.5 7.051 1 98.81 177 PRO B O 1
ATOM 2918 N N . ASN B 1 178 ? 10.891 19.297 7 1 98.75 178 ASN B N 1
ATOM 2919 C CA . ASN B 1 178 ? 12.289 19.625 7.262 1 98.75 178 ASN B CA 1
ATOM 2920 C C . ASN B 1 178 ? 12.906 20.422 6.105 1 98.75 178 ASN B C 1
ATOM 2922 O O . ASN B 1 178 ? 12.305 20.516 5.035 1 98.75 178 ASN B O 1
ATOM 2926 N N . ASP B 1 179 ? 14.055 20.891 6.293 1 98.69 179 ASP B N 1
ATOM 2927 C CA . ASP B 1 179 ? 14.625 21.844 5.344 1 98.69 179 ASP B CA 1
ATOM 2928 C C . ASP B 1 179 ? 14.891 21.172 3.994 1 98.69 179 ASP B C 1
ATOM 2930 O O . ASP B 1 179 ? 14.727 21.797 2.947 1 98.69 179 ASP B O 1
ATOM 2934 N N . GLY B 1 180 ? 15.336 19.984 4 1 98.88 180 GLY B N 1
ATOM 2935 C CA . GLY B 1 180 ? 15.555 19.266 2.748 1 98.88 180 GLY B CA 1
ATOM 2936 C C . GLY B 1 180 ? 14.273 19.031 1.971 1 98.88 180 GLY B C 1
ATOM 2937 O O . GLY B 1 180 ? 14.242 19.219 0.751 1 98.88 180 GLY B O 1
ATOM 2938 N N . PHE B 1 181 ? 13.25 18.641 2.668 1 98.88 181 PHE B N 1
ATOM 2939 C CA . PHE B 1 181 ? 11.945 18.453 2.043 1 98.88 181 PHE B CA 1
ATOM 2940 C C . PHE B 1 181 ? 11.414 19.766 1.475 1 98.88 181 PHE B C 1
ATOM 2942 O O . PHE B 1 181 ? 10.922 19.812 0.346 1 98.88 181 PHE B O 1
ATOM 2949 N N . LEU B 1 182 ? 11.578 20.828 2.273 1 98.75 182 LEU B N 1
ATOM 2950 C CA . LEU B 1 182 ? 11.133 22.156 1.841 1 98.75 182 LEU B CA 1
ATOM 2951 C C . LEU B 1 182 ? 11.797 22.547 0.527 1 98.75 182 LEU B C 1
ATOM 2953 O O . LEU B 1 182 ? 11.125 23 -0.402 1 98.75 182 LEU B O 1
ATOM 2957 N N . ASN B 1 183 ? 13.031 22.375 0.435 1 98.75 183 ASN B N 1
ATOM 2958 C CA . ASN B 1 183 ? 13.766 22.734 -0.773 1 98.75 183 ASN B CA 1
ATOM 2959 C C . ASN B 1 183 ? 13.32 21.891 -1.971 1 98.75 183 ASN B C 1
ATOM 2961 O O . ASN B 1 183 ? 13.172 22.422 -3.076 1 98.75 183 ASN B O 1
ATOM 2965 N N . GLN B 1 184 ? 13.141 20.641 -1.725 1 98.88 184 GLN B N 1
ATOM 2966 C CA . GLN B 1 184 ? 12.68 19.766 -2.797 1 98.88 184 GLN B CA 1
ATOM 2967 C C . GLN B 1 184 ? 11.289 20.156 -3.271 1 98.88 184 GLN B C 1
ATOM 2969 O O . GLN B 1 184 ? 11.016 20.172 -4.477 1 98.88 184 GLN B O 1
ATOM 2974 N N . LEU B 1 185 ? 10.469 20.578 -2.375 1 98.88 185 LEU B N 1
ATOM 2975 C CA . LEU B 1 185 ? 9.094 20.953 -2.699 1 98.88 185 LEU B CA 1
ATOM 2976 C C . LEU B 1 185 ? 9.07 22.266 -3.496 1 98.88 185 LEU B C 1
ATOM 2978 O O . LEU B 1 185 ? 8.297 22.391 -4.449 1 98.88 185 LEU B O 1
ATOM 2982 N N . LYS B 1 186 ? 9.859 23.172 -3.139 1 98.56 186 LYS B N 1
ATOM 2983 C CA . LYS B 1 186 ? 9.93 24.469 -3.826 1 98.56 186 LYS B CA 1
ATOM 2984 C C . LYS B 1 186 ? 10.422 24.297 -5.258 1 98.56 186 LYS B C 1
ATOM 2986 O O . LYS B 1 186 ? 10.164 25.141 -6.113 1 98.56 186 LYS B O 1
ATOM 2991 N N . SER B 1 187 ? 11.062 23.172 -5.496 1 98 187 SER B N 1
ATOM 2992 C CA . SER B 1 187 ? 11.641 22.922 -6.812 1 98 187 SER B CA 1
ATOM 2993 C C . SER B 1 187 ? 10.68 22.141 -7.707 1 98 187 SER B C 1
ATOM 2995 O O . SER B 1 187 ? 11 21.844 -8.859 1 98 187 SER B O 1
ATOM 2997 N N . LEU B 1 188 ? 9.617 21.781 -7.176 1 97.38 188 LEU B N 1
ATOM 2998 C CA . LEU B 1 188 ? 8.648 21.062 -7.988 1 97.38 188 LEU B CA 1
ATOM 2999 C C . LEU B 1 188 ? 7.938 22 -8.961 1 97.38 188 LEU B C 1
ATOM 3001 O O . LEU B 1 188 ? 7.645 23.156 -8.617 1 97.38 188 LEU B O 1
#

Secondary structure (DSSP, 8-state):
---HHHHHHHHHHHHHHS---------SS----------SS-----S-----EESSSSEEEE-HHHHT-HHHHHHTT--EEEE--SS---S-TTTSEEEE------TT--GGGTHHHHHHHHHHHHHH-SS--EEEE-SSSSSHHHHHHHHHHHHHH---HHHHHHHHHHH-TT----HHHHHHHHT-/---THHHHHHHHHHHHHS---------SSS---------SS-----S-----EESSSSEEEE-HHHHT-HHHHHHTT--EEEE--SS---S-TTTSEEEE------TT--GGGTHHHHHHHHHHHHHH-SS--EEEE-SSSSSHHHHHHHHHHHHHH---HHHHHHHHHHH-TT----HHHHHHHHT-